Protein AF-A0A8I6RJU6-F1 (afdb_monomer)

Organism: Cimex lectularius (NCBI:txid79782)

Radius of gyration: 44.66 Å; Cα contacts (8 Å, |Δi|>4): 14; chains: 1; bounding box: 52×115×101 Å

Structure (mmCIF, N/CA/C/O backbone):
data_AF-A0A8I6RJU6-F1
#
_entry.id   AF-A0A8I6RJU6-F1
#
loop_
_atom_site.group_PDB
_atom_site.id
_atom_site.type_symbol
_atom_site.label_atom_id
_atom_site.label_alt_id
_atom_site.label_comp_id
_atom_site.label_asym_id
_atom_site.label_entity_id
_atom_site.label_seq_id
_atom_site.pdbx_PDB_ins_code
_atom_site.Cartn_x
_atom_site.Cartn_y
_atom_site.Cartn_z
_atom_site.occupancy
_atom_site.B_iso_or_equiv
_atom_site.auth_seq_id
_atom_site.auth_comp_id
_atom_site.auth_asym_id
_atom_site.auth_atom_id
_atom_site.pdbx_PDB_model_num
ATOM 1 N N . MET A 1 1 ? -18.967 -73.932 -2.289 1.00 35.75 1 MET A N 1
ATOM 2 C CA . MET A 1 1 ? -19.902 -73.907 -3.441 1.00 35.75 1 MET A CA 1
ATOM 3 C C . MET A 1 1 ? -19.611 -72.609 -4.178 1.00 35.75 1 MET A C 1
ATOM 5 O O . MET A 1 1 ? -19.673 -71.590 -3.521 1.00 35.75 1 MET A O 1
ATOM 9 N N . ILE A 1 2 ? -19.151 -72.512 -5.426 1.00 36.28 2 ILE A N 1
ATOM 10 C CA . ILE A 1 2 ? -19.379 -73.261 -6.675 1.00 36.28 2 ILE A CA 1
ATOM 11 C C . ILE A 1 2 ? -18.160 -72.956 -7.583 1.00 36.28 2 ILE A C 1
ATOM 13 O O . ILE A 1 2 ? -17.777 -71.802 -7.719 1.00 36.28 2 ILE A O 1
ATOM 17 N N . MET A 1 3 ? -17.361 -73.975 -7.914 1.00 32.91 3 MET A N 1
ATOM 18 C CA . MET A 1 3 ? -17.097 -74.528 -9.260 1.00 32.91 3 MET A CA 1
ATOM 19 C C . MET A 1 3 ? -16.406 -73.628 -10.306 1.00 32.91 3 MET A C 1
ATOM 21 O O . MET A 1 3 ? -16.983 -72.707 -10.873 1.00 32.91 3 MET A O 1
ATOM 25 N N . PHE A 1 4 ? -15.177 -74.046 -10.632 1.00 36.94 4 PHE A N 1
ATOM 26 C CA . PHE A 1 4 ? -14.481 -73.864 -11.908 1.00 36.94 4 PHE A CA 1
ATOM 27 C C . PHE A 1 4 ? -15.320 -74.376 -13.091 1.00 36.94 4 PHE A C 1
ATOM 29 O O . PHE A 1 4 ? -15.852 -75.484 -13.015 1.00 36.94 4 PHE A O 1
ATOM 36 N N . TRP A 1 5 ? -15.270 -73.690 -14.240 1.00 35.84 5 TRP A N 1
ATOM 37 C CA . TRP A 1 5 ? -15.255 -74.402 -15.521 1.00 35.84 5 TRP A CA 1
ATOM 38 C C . TRP A 1 5 ? -14.488 -73.669 -16.628 1.00 35.84 5 TRP A C 1
ATOM 40 O O . TRP A 1 5 ? -14.700 -72.494 -16.918 1.00 35.84 5 TRP A O 1
ATOM 50 N N . LEU A 1 6 ? -13.588 -74.439 -17.235 1.00 40.38 6 LEU A N 1
ATOM 51 C CA . LEU A 1 6 ? -12.726 -74.163 -18.378 1.00 40.38 6 LEU A CA 1
ATOM 52 C C . LEU A 1 6 ? -13.544 -74.326 -19.672 1.00 40.38 6 LEU A C 1
ATOM 54 O O . LEU A 1 6 ? -14.145 -75.380 -19.856 1.00 40.38 6 LEU A O 1
ATOM 58 N N . LYS A 1 7 ? -13.515 -73.379 -20.618 1.00 36.72 7 LYS A N 1
ATOM 59 C CA . LYS A 1 7 ? -14.026 -73.631 -21.981 1.00 36.72 7 LYS A CA 1
ATOM 60 C C . LYS A 1 7 ? -12.882 -73.836 -22.975 1.00 36.72 7 LYS A C 1
ATOM 62 O O . LYS A 1 7 ? -12.099 -72.932 -23.247 1.00 36.72 7 LYS A O 1
ATOM 67 N N . LYS A 1 8 ? -12.832 -75.071 -23.490 1.00 38.88 8 LYS A N 1
ATOM 68 C CA . LYS A 1 8 ? -12.101 -75.540 -24.676 1.00 38.88 8 LYS A CA 1
ATOM 69 C C . LYS A 1 8 ? -12.415 -74.671 -25.898 1.00 38.88 8 LYS A C 1
ATOM 71 O O . LYS A 1 8 ? -13.578 -74.352 -26.130 1.00 38.88 8 LYS A O 1
ATOM 76 N N . VAL A 1 9 ? -11.408 -74.427 -26.734 1.00 44.03 9 VAL A N 1
ATOM 77 C CA . VAL A 1 9 ? -11.597 -74.025 -28.134 1.00 44.03 9 VAL A CA 1
ATOM 78 C C . VAL A 1 9 ? -11.275 -75.231 -29.013 1.00 44.03 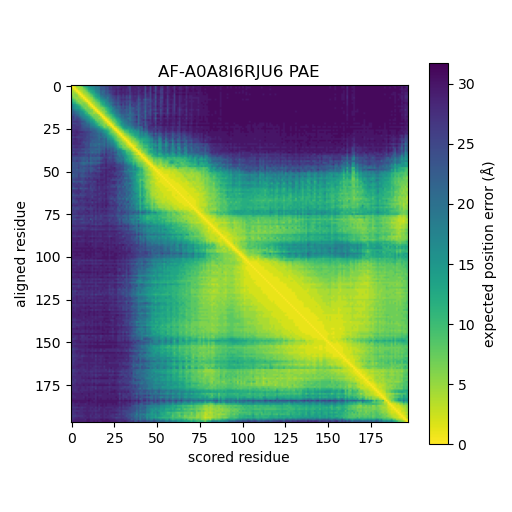9 VAL A C 1
ATOM 80 O O . VAL A 1 9 ? -10.234 -75.869 -28.868 1.00 44.03 9 VAL A O 1
ATOM 83 N N . VAL A 1 10 ? -12.248 -75.574 -29.850 1.00 42.69 10 VAL A N 1
ATOM 84 C CA . VAL A 1 10 ? -12.304 -76.733 -30.742 1.00 42.69 10 VAL A CA 1
ATOM 85 C C . VAL A 1 10 ? -11.589 -76.394 -32.050 1.00 42.69 10 VAL A C 1
ATOM 87 O O . VAL A 1 10 ? -11.824 -75.336 -32.628 1.00 42.69 10 VAL A O 1
ATOM 90 N N . GLY A 1 11 ? -10.712 -77.294 -32.502 1.00 43.03 11 GLY A N 1
ATOM 91 C CA . GLY A 1 11 ? -10.050 -77.212 -33.802 1.00 43.03 11 GLY A CA 1
ATOM 92 C C . GLY A 1 11 ? -11.020 -77.505 -34.946 1.00 43.03 11 GLY A C 1
ATOM 93 O O . GLY A 1 11 ? -11.790 -78.463 -34.883 1.00 43.03 11 GLY A O 1
ATOM 94 N N . LEU A 1 12 ? -10.975 -76.674 -35.986 1.00 38.22 12 LEU A N 1
ATOM 95 C CA . LEU A 1 12 ? -11.735 -76.853 -37.220 1.00 38.22 12 LEU A CA 1
ATOM 96 C C . LEU A 1 12 ? -10.924 -77.673 -38.227 1.00 38.22 12 LEU A C 1
ATOM 98 O O . LEU A 1 12 ? -9.751 -77.401 -38.482 1.00 38.22 12 LEU A O 1
ATOM 102 N N . ALA A 1 13 ? -11.583 -78.703 -38.752 1.00 44.53 13 ALA A N 1
ATOM 103 C CA . ALA A 1 13 ? -11.060 -79.691 -39.678 1.00 44.53 13 ALA A CA 1
ATOM 104 C C . ALA A 1 13 ? -10.886 -79.129 -41.098 1.00 44.53 13 ALA A C 1
ATOM 106 O O . ALA A 1 13 ? -11.718 -78.373 -41.598 1.00 44.53 13 ALA A O 1
ATOM 107 N N . VAL A 1 14 ? -9.807 -79.559 -41.751 1.00 48.19 14 VAL A N 1
ATOM 108 C CA . VAL A 1 14 ? -9.470 -79.268 -43.148 1.00 48.19 14 VAL A CA 1
ATOM 109 C C . VAL A 1 14 ? -10.363 -80.106 -44.062 1.00 48.19 14 VAL A C 1
ATOM 111 O O . VAL A 1 14 ? -10.300 -81.333 -44.030 1.00 48.19 14 VAL A O 1
ATOM 114 N N . GLN A 1 15 ? -11.179 -79.454 -44.890 1.00 46.38 15 GLN A N 1
ATOM 115 C CA . GLN A 1 15 ? -11.875 -80.102 -46.003 1.00 46.38 15 GLN A CA 1
ATOM 116 C C . GLN A 1 15 ? -11.036 -79.963 -47.279 1.00 46.38 15 GLN A C 1
ATOM 118 O O . GLN A 1 15 ? -10.575 -78.874 -47.617 1.00 46.38 15 GLN A O 1
ATOM 123 N N . THR A 1 16 ? -10.827 -81.075 -47.981 1.00 51.78 16 THR A N 1
ATOM 124 C CA . THR A 1 16 ? -10.099 -81.156 -49.251 1.00 51.78 16 THR A CA 1
ATOM 125 C C . THR A 1 16 ? -11.061 -81.008 -50.440 1.00 51.78 16 THR A C 1
ATOM 127 O O . THR A 1 16 ? -11.964 -81.833 -50.608 1.00 51.78 16 THR A O 1
ATOM 130 N N . PRO A 1 17 ? -10.894 -80.009 -51.326 1.00 50.91 17 PRO A N 1
ATOM 131 C CA . PRO A 1 17 ? -11.631 -79.992 -52.581 1.00 50.91 17 PRO A CA 1
ATOM 132 C C . PRO A 1 17 ? -10.963 -80.911 -53.620 1.00 50.91 17 PRO A C 1
ATOM 134 O O . PRO A 1 17 ? -9.860 -80.666 -54.095 1.00 50.91 17 PRO A O 1
ATOM 137 N N . HIS A 1 18 ? -11.653 -82.020 -53.888 1.00 48.00 18 HIS A N 1
ATOM 138 C CA . HIS A 1 18 ? -11.985 -82.615 -55.187 1.00 48.00 18 HIS A CA 1
ATOM 139 C C . HIS A 1 18 ? -11.008 -82.393 -56.361 1.00 48.00 18 HIS A C 1
ATOM 141 O O . HIS A 1 18 ? -10.830 -81.291 -56.874 1.00 48.00 18 HIS A O 1
ATOM 147 N N . SER A 1 19 ? -10.449 -83.509 -56.843 1.00 53.34 19 SER A N 1
ATOM 148 C CA . SER A 1 19 ? -9.589 -83.597 -58.026 1.00 53.34 19 SER A CA 1
ATOM 149 C C . SER A 1 19 ? -10.372 -83.282 -59.304 1.00 53.34 19 SER A C 1
ATOM 151 O O . SER A 1 19 ? -11.123 -84.114 -59.810 1.00 53.34 19 SER A O 1
ATOM 153 N N . VAL A 1 20 ? -10.167 -82.082 -59.842 1.00 50.75 20 VAL A N 1
ATOM 154 C CA . VAL A 1 20 ? -10.580 -81.720 -61.201 1.00 50.75 20 VAL A CA 1
ATOM 155 C C . VAL A 1 20 ? -9.364 -81.925 -62.104 1.00 50.75 20 VAL A C 1
ATOM 157 O O . VAL A 1 20 ? -8.344 -81.251 -61.951 1.00 50.75 20 VAL A O 1
ATOM 160 N N . ARG A 1 21 ? -9.427 -82.905 -63.012 1.00 50.03 21 ARG A N 1
ATOM 161 C CA . ARG A 1 21 ? -8.374 -83.139 -64.011 1.00 50.03 21 ARG A CA 1
ATOM 162 C C . ARG A 1 21 ? -8.419 -82.028 -65.061 1.00 50.03 21 ARG A C 1
ATOM 164 O O . ARG A 1 21 ? -9.137 -82.143 -66.047 1.00 50.03 21 ARG A O 1
ATOM 171 N N . ASN A 1 22 ? -7.620 -80.984 -64.870 1.00 54.88 22 ASN A N 1
ATOM 172 C CA . ASN A 1 22 ? -7.304 -80.035 -65.933 1.00 54.88 22 ASN A CA 1
ATOM 173 C C . ASN A 1 22 ? -6.172 -80.620 -66.785 1.00 54.88 22 ASN A C 1
ATOM 175 O O . ASN A 1 22 ? -5.004 -80.566 -66.403 1.00 54.88 22 ASN A O 1
ATOM 179 N N . VAL A 1 23 ? -6.519 -81.212 -67.928 1.00 54.53 23 VAL A N 1
ATOM 180 C CA . VAL A 1 23 ? -5.543 -81.541 -68.972 1.00 54.53 23 VAL A CA 1
ATOM 181 C C . VAL A 1 23 ? -5.269 -80.250 -69.741 1.00 54.53 23 VAL A C 1
ATOM 183 O O . VAL A 1 23 ? -6.099 -79.803 -70.524 1.00 54.53 23 VAL A O 1
ATOM 186 N N . SER A 1 24 ? -4.123 -79.626 -69.474 1.00 55.84 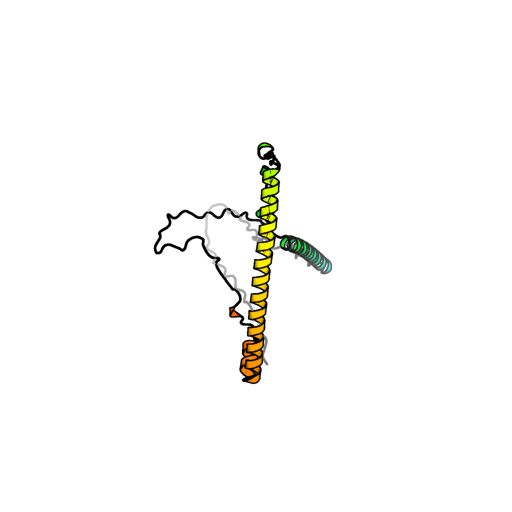24 SER A N 1
ATOM 187 C CA . SER A 1 24 ? -3.602 -78.488 -70.236 1.00 55.84 24 SER A CA 1
ATOM 188 C C . SER A 1 24 ? -2.174 -78.811 -70.668 1.00 55.84 24 SER A C 1
ATOM 190 O O . SER A 1 24 ? -1.358 -79.252 -69.860 1.00 55.84 24 SER A O 1
ATOM 192 N N . SER A 1 25 ? -1.891 -78.652 -71.959 1.00 54.72 25 SER A N 1
ATOM 193 C CA . SER A 1 25 ? -0.681 -79.108 -72.653 1.00 54.72 25 SER A CA 1
ATOM 194 C C . SER A 1 25 ? 0.492 -78.120 -72.574 1.00 54.72 25 SER A C 1
ATOM 196 O O . SER A 1 25 ? 1.255 -77.988 -73.530 1.00 54.72 25 SER A O 1
ATOM 198 N N . THR A 1 26 ? 0.656 -77.428 -71.446 1.00 60.91 26 THR A N 1
ATOM 199 C CA . THR A 1 26 ? 1.717 -76.427 -71.256 1.00 60.91 26 THR A CA 1
ATOM 200 C C . THR A 1 26 ? 2.495 -76.739 -69.976 1.00 60.91 26 THR A C 1
ATOM 202 O O . THR A 1 26 ? 1.899 -77.002 -68.935 1.00 60.91 26 THR A O 1
ATOM 205 N N . SER A 1 27 ? 3.829 -76.765 -70.077 1.00 61.72 27 SER A N 1
ATOM 206 C CA . SER A 1 27 ? 4.790 -77.210 -69.047 1.00 61.72 27 SER A CA 1
ATOM 207 C C . SER A 1 27 ? 4.435 -76.773 -67.607 1.00 61.72 27 SER A C 1
ATOM 209 O O . SER A 1 27 ? 4.231 -75.576 -67.381 1.00 61.72 27 SER A O 1
ATOM 211 N N . PRO A 1 28 ? 4.381 -77.685 -66.611 1.00 60.31 28 PRO A N 1
ATOM 212 C CA . PRO A 1 28 ? 4.046 -77.317 -65.240 1.00 60.31 28 PRO A CA 1
ATOM 213 C C . PRO A 1 28 ? 5.216 -76.588 -64.565 1.00 60.31 28 PRO A C 1
ATOM 215 O O . PRO A 1 28 ? 6.271 -77.161 -64.296 1.00 60.31 28 PRO A O 1
ATOM 218 N N . VAL A 1 29 ? 5.008 -75.314 -64.234 1.00 63.62 29 VAL A N 1
ATOM 219 C CA . VAL A 1 29 ? 5.903 -74.556 -63.353 1.00 63.62 29 VAL A CA 1
ATOM 220 C C . VAL A 1 29 ? 5.673 -75.036 -61.917 1.00 63.62 29 VAL A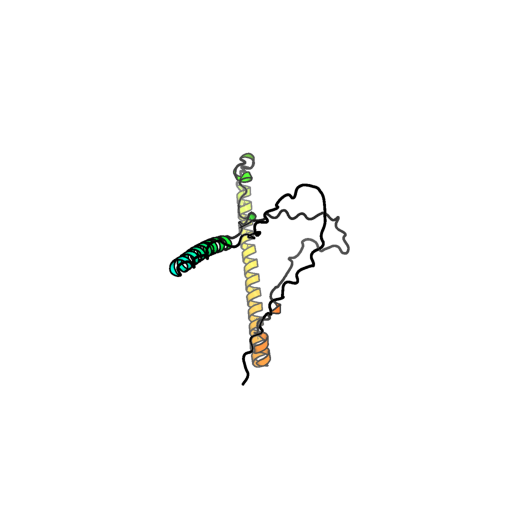 C 1
ATOM 222 O O . VAL A 1 29 ? 4.635 -74.769 -61.316 1.00 63.62 29 VAL A O 1
ATOM 225 N N . PHE A 1 30 ? 6.635 -75.772 -61.360 1.00 59.09 30 PHE A N 1
ATOM 226 C CA . PHE A 1 30 ? 6.608 -76.233 -59.971 1.00 59.09 30 PHE A CA 1
ATOM 227 C C . PHE A 1 30 ? 6.769 -75.048 -59.003 1.00 59.09 30 PHE A C 1
ATOM 229 O O . PHE A 1 30 ? 7.885 -74.648 -58.673 1.00 59.09 30 PHE A O 1
ATOM 236 N N . VAL A 1 31 ? 5.664 -74.475 -58.522 1.00 64.62 31 VAL A N 1
ATOM 237 C CA . VAL A 1 31 ? 5.715 -73.410 -57.508 1.00 64.62 31 VAL A CA 1
ATOM 238 C C . VAL A 1 31 ? 5.927 -74.035 -56.125 1.00 64.62 31 VAL A C 1
ATOM 240 O O . VAL A 1 31 ? 5.023 -74.639 -55.551 1.00 64.62 31 VAL A O 1
ATOM 243 N N . ARG A 1 32 ? 7.136 -73.894 -55.568 1.00 62.41 32 ARG A N 1
ATOM 244 C CA . ARG A 1 32 ? 7.418 -74.186 -54.152 1.00 62.41 32 ARG A CA 1
ATOM 245 C C . ARG A 1 32 ? 6.945 -73.012 -53.294 1.00 62.41 32 ARG A C 1
ATOM 247 O O . ARG A 1 32 ? 7.573 -71.959 -53.300 1.00 62.41 32 ARG A O 1
ATOM 254 N N . LEU A 1 33 ? 5.871 -73.203 -52.533 1.00 64.06 33 LEU A N 1
ATOM 255 C CA . LEU A 1 33 ? 5.431 -72.243 -51.519 1.00 64.06 33 LEU A CA 1
ATOM 256 C C . LEU A 1 33 ? 6.216 -72.488 -50.222 1.00 64.06 33 LEU A C 1
ATOM 258 O O . LEU A 1 33 ? 6.054 -73.524 -49.579 1.00 64.06 33 LEU A O 1
ATOM 262 N N . THR A 1 34 ? 7.086 -71.556 -49.836 1.00 68.06 34 THR A N 1
ATOM 263 C CA . THR A 1 34 ? 7.628 -71.507 -48.471 1.00 68.06 34 THR A CA 1
ATOM 264 C C . THR A 1 34 ? 6.538 -70.990 -47.523 1.00 68.06 34 THR A C 1
ATOM 266 O O . THR A 1 34 ? 5.811 -70.064 -47.889 1.00 68.06 34 THR A O 1
ATOM 269 N N . PRO A 1 35 ? 6.374 -71.557 -46.312 1.00 69.75 35 PRO A N 1
ATOM 270 C CA . PRO A 1 35 ? 5.419 -71.016 -45.352 1.00 69.75 35 PRO A CA 1
ATOM 271 C C . PRO A 1 35 ? 5.837 -69.589 -44.984 1.00 69.75 35 PRO A C 1
ATOM 273 O O . PRO A 1 35 ? 6.996 -69.344 -44.640 1.00 69.75 35 PRO A O 1
ATOM 276 N N . ALA A 1 36 ? 4.902 -68.642 -45.069 1.00 68.69 36 ALA A N 1
ATOM 277 C CA . ALA A 1 36 ? 5.128 -67.269 -44.642 1.00 68.69 36 ALA A CA 1
ATOM 278 C C . ALA A 1 36 ? 5.311 -67.248 -43.116 1.00 68.69 36 ALA A C 1
ATOM 280 O O . ALA A 1 36 ? 4.344 -67.218 -42.360 1.00 68.69 36 ALA A O 1
ATOM 281 N N . LEU A 1 37 ? 6.562 -67.309 -42.654 1.00 63.56 37 LEU A N 1
ATOM 282 C CA . LEU A 1 37 ? 6.914 -67.103 -41.253 1.00 63.56 37 LEU A CA 1
ATOM 283 C C . LEU A 1 37 ? 6.741 -65.610 -40.965 1.00 63.56 37 LEU A C 1
ATOM 285 O O . LEU A 1 37 ? 7.650 -64.817 -41.202 1.00 63.56 37 LEU A O 1
ATOM 289 N N . LEU A 1 38 ? 5.539 -65.227 -40.532 1.00 63.31 38 LEU A N 1
ATOM 290 C CA . LEU A 1 38 ? 5.092 -63.859 -40.242 1.00 63.31 38 LEU A CA 1
ATOM 291 C C . LEU A 1 38 ? 5.840 -63.247 -39.039 1.00 63.31 38 LEU A C 1
ATOM 293 O O . LEU A 1 38 ? 5.248 -62.926 -38.014 1.00 63.31 38 LEU A O 1
ATOM 297 N N . ALA A 1 39 ? 7.161 -63.103 -39.158 1.00 66.00 39 ALA A N 1
ATOM 298 C CA . ALA A 1 39 ? 8.057 -62.518 -38.162 1.00 66.00 39 ALA A CA 1
ATOM 299 C C . ALA A 1 39 ? 7.924 -63.111 -36.743 1.00 66.00 39 ALA A C 1
ATOM 301 O O . ALA A 1 39 ? 8.140 -62.411 -35.748 1.00 66.00 39 ALA A O 1
ATOM 302 N N . GLU A 1 40 ? 7.610 -64.404 -36.621 1.00 65.62 40 GLU A N 1
ATOM 303 C CA . GLU A 1 40 ? 7.642 -65.071 -35.322 1.00 65.62 40 GLU A CA 1
ATOM 304 C C . GLU A 1 40 ? 9.078 -65.047 -34.763 1.00 65.62 40 GLU A C 1
ATOM 306 O O . GLU A 1 40 ? 10.037 -65.368 -35.475 1.00 65.62 40 GLU A O 1
ATOM 311 N N . PRO A 1 41 ? 9.282 -64.625 -33.501 1.00 71.88 41 PRO A N 1
ATOM 312 C CA . PRO A 1 41 ? 10.617 -64.485 -32.945 1.00 71.88 41 PRO A CA 1
ATOM 313 C C . PRO A 1 41 ? 11.300 -65.854 -32.862 1.00 71.88 41 PRO A C 1
ATOM 315 O O . PRO A 1 41 ? 10.934 -66.697 -32.048 1.00 71.88 41 PRO A O 1
ATOM 318 N N . LEU A 1 42 ? 12.361 -66.029 -33.656 1.00 69.38 42 LEU A N 1
ATOM 319 C CA . LEU A 1 42 ? 13.106 -67.287 -33.816 1.00 69.38 42 LEU A CA 1
ATOM 320 C C . LEU A 1 42 ? 13.693 -67.847 -32.502 1.00 69.38 42 LEU A C 1
ATOM 322 O O . LEU A 1 42 ? 14.085 -69.009 -32.430 1.00 69.38 42 LEU A O 1
ATOM 326 N N . LYS A 1 43 ? 13.790 -67.025 -31.448 1.00 74.88 43 LYS A N 1
ATOM 327 C CA . LYS A 1 43 ? 14.273 -67.416 -30.117 1.00 74.88 43 LYS A CA 1
ATOM 328 C C . LYS A 1 43 ? 13.404 -66.789 -29.029 1.00 74.88 43 LYS A C 1
ATOM 330 O O . LYS A 1 43 ? 13.114 -65.592 -29.064 1.00 74.88 43 LYS A O 1
ATOM 335 N N . LYS A 1 44 ? 13.053 -67.583 -28.009 1.00 76.06 44 LYS A N 1
ATOM 336 C CA . LYS A 1 44 ? 12.343 -67.108 -26.810 1.00 76.06 44 LYS A CA 1
ATOM 337 C C . LYS A 1 44 ? 13.145 -65.974 -26.163 1.00 76.06 44 LYS A C 1
ATOM 339 O O . LYS A 1 44 ? 14.306 -66.165 -25.798 1.00 76.06 44 LYS A O 1
ATOM 344 N N . LYS A 1 45 ? 12.537 -64.790 -26.012 1.00 74.19 45 LYS A N 1
ATOM 345 C CA . LYS A 1 45 ? 13.170 -63.659 -25.315 1.00 74.19 45 LYS A CA 1
ATOM 346 C C . LYS A 1 45 ? 13.523 -64.094 -23.888 1.00 74.19 45 LYS A C 1
ATOM 348 O O . LYS A 1 45 ? 12.646 -64.518 -23.135 1.00 74.19 45 LYS A O 1
ATOM 353 N N . LYS A 1 46 ? 14.806 -64.012 -23.521 1.00 76.56 46 LYS A N 1
ATOM 354 C CA . LYS A 1 46 ? 15.264 -64.326 -22.162 1.00 76.56 46 LYS A CA 1
ATOM 355 C C . LYS A 1 46 ? 14.710 -63.280 -21.192 1.00 76.56 46 LYS A C 1
ATOM 357 O O . LYS A 1 46 ? 14.782 -62.082 -21.467 1.00 76.56 46 LYS A O 1
ATOM 362 N N . LYS A 1 47 ? 14.148 -63.734 -20.068 1.00 77.25 47 LYS A N 1
ATOM 363 C CA . LYS A 1 47 ? 13.732 -62.845 -18.978 1.00 77.25 47 LYS A CA 1
ATOM 364 C C . LYS A 1 47 ? 14.994 -62.185 -18.416 1.00 77.25 47 LYS A C 1
ATOM 366 O O . LYS A 1 47 ? 15.963 -62.879 -18.135 1.00 77.25 47 LYS A O 1
ATOM 371 N N . LEU A 1 48 ? 14.993 -60.857 -18.327 1.00 75.50 48 LEU A N 1
ATOM 372 C CA . LEU A 1 48 ? 16.092 -60.098 -17.727 1.00 75.50 48 LEU A CA 1
ATOM 373 C C . LEU A 1 48 ? 16.190 -60.418 -16.234 1.00 75.50 48 LEU A C 1
ATOM 375 O O . LEU A 1 48 ? 15.159 -60.582 -15.575 1.00 75.50 48 LEU A O 1
ATOM 379 N N . ASP A 1 49 ? 17.414 -60.453 -15.711 1.00 82.88 49 ASP A N 1
ATOM 380 C CA . ASP A 1 49 ? 17.645 -60.678 -14.288 1.00 82.88 49 ASP A CA 1
ATOM 381 C C . ASP A 1 49 ? 16.913 -59.622 -13.447 1.00 82.88 49 ASP A C 1
ATOM 383 O O . ASP A 1 49 ? 16.943 -58.428 -13.780 1.00 82.88 49 ASP A O 1
ATOM 387 N N . PRO A 1 50 ? 16.281 -60.018 -12.329 1.00 83.62 50 PRO A N 1
ATOM 388 C CA . PRO A 1 50 ? 15.501 -59.102 -11.499 1.00 83.62 50 PRO A CA 1
ATOM 389 C C . PRO A 1 50 ? 16.345 -57.936 -10.960 1.00 83.62 50 PRO A C 1
ATOM 391 O O . PRO A 1 50 ? 15.834 -56.827 -10.809 1.00 83.62 50 PRO A O 1
ATOM 394 N N . ALA A 1 51 ? 17.647 -58.145 -10.739 1.00 85.38 51 ALA A N 1
ATOM 395 C CA . ALA A 1 51 ? 18.580 -57.096 -10.327 1.00 85.38 51 ALA A CA 1
ATOM 396 C C . ALA A 1 51 ? 18.780 -56.017 -11.411 1.00 85.38 51 ALA A C 1
ATOM 398 O O . ALA A 1 51 ? 18.791 -54.824 -11.106 1.00 85.38 51 ALA A O 1
ATOM 399 N N . ILE A 1 52 ? 18.864 -56.411 -12.687 1.00 84.06 52 ILE A N 1
ATOM 400 C CA . ILE A 1 52 ? 19.037 -55.485 -13.818 1.00 84.06 52 ILE A CA 1
ATOM 401 C C . ILE A 1 52 ? 17.760 -54.660 -14.035 1.00 84.06 52 ILE A C 1
ATOM 403 O O . ILE A 1 52 ? 17.837 -53.466 -14.333 1.00 84.06 52 ILE A O 1
ATOM 407 N N . VAL A 1 53 ? 16.581 -55.269 -13.857 1.00 85.06 53 VAL A N 1
ATOM 408 C CA . VAL A 1 53 ? 15.286 -54.568 -13.928 1.00 85.06 53 VAL A CA 1
ATOM 409 C C . VAL A 1 53 ? 15.183 -53.514 -12.822 1.00 85.06 53 VAL A C 1
ATOM 411 O O . VAL A 1 53 ? 14.966 -52.342 -13.136 1.00 85.06 53 VAL A O 1
ATOM 414 N N . ARG A 1 54 ? 15.467 -53.885 -11.564 1.00 85.62 54 ARG A N 1
ATOM 415 C CA . ARG A 1 54 ? 15.486 -52.949 -10.424 1.00 85.62 54 ARG A CA 1
ATOM 416 C C . ARG A 1 54 ? 16.469 -51.798 -10.637 1.00 85.62 54 ARG A C 1
ATOM 418 O O . ARG A 1 54 ? 16.122 -50.643 -10.415 1.00 85.62 54 ARG A O 1
ATOM 425 N N . GLN A 1 55 ? 17.670 -52.075 -11.149 1.00 88.81 55 GLN A N 1
ATOM 426 C CA . GLN A 1 55 ? 18.663 -51.032 -11.423 1.00 88.81 55 GLN A CA 1
ATOM 427 C C . GLN A 1 55 ? 18.203 -50.063 -12.528 1.00 88.81 55 GLN A C 1
ATOM 429 O O . GLN A 1 55 ? 18.459 -48.858 -12.455 1.00 88.81 55 GLN A O 1
ATOM 434 N N . ARG A 1 56 ? 17.514 -50.556 -13.567 1.00 89.88 56 ARG A N 1
ATOM 435 C CA . ARG A 1 56 ? 16.931 -49.703 -14.618 1.00 89.88 56 ARG A CA 1
ATOM 436 C C . ARG A 1 56 ? 15.809 -48.825 -14.069 1.00 89.88 56 ARG A C 1
ATOM 438 O O . ARG A 1 56 ? 15.749 -47.648 -14.422 1.00 89.88 56 ARG A O 1
ATOM 445 N N . GLU A 1 57 ? 14.955 -49.374 -13.213 1.00 90.50 57 GLU A N 1
ATOM 446 C CA . GLU A 1 57 ? 13.885 -48.634 -12.539 1.00 90.50 57 GLU A CA 1
ATOM 447 C C . GLU A 1 57 ? 14.443 -47.565 -11.598 1.00 90.50 57 GLU A C 1
ATOM 449 O O . GLU A 1 57 ? 14.029 -46.411 -11.673 1.00 90.50 57 GLU A O 1
ATOM 454 N N . GLU A 1 58 ? 15.458 -47.889 -10.798 1.00 91.88 58 GLU A N 1
ATOM 455 C CA . GLU A 1 58 ? 16.098 -46.933 -9.894 1.00 91.88 58 GLU A CA 1
ATOM 456 C C . GLU A 1 58 ? 16.789 -45.793 -10.661 1.00 91.88 58 GLU A C 1
ATOM 458 O O . GLU A 1 58 ? 16.683 -44.623 -10.286 1.00 91.88 58 GLU A O 1
ATOM 463 N N . ARG A 1 59 ? 17.435 -46.096 -11.798 1.00 92.31 59 ARG A N 1
ATOM 464 C CA . ARG A 1 59 ? 17.989 -45.070 -12.701 1.00 92.31 59 ARG A CA 1
ATOM 465 C C . ARG A 1 59 ? 16.900 -44.161 -13.273 1.00 92.31 59 ARG A C 1
ATOM 467 O O . ARG A 1 59 ? 17.124 -42.956 -13.369 1.00 92.31 59 ARG A O 1
ATOM 474 N N . LYS A 1 60 ? 15.737 -44.705 -13.653 1.00 94.44 60 LYS A N 1
ATOM 475 C CA . LYS A 1 60 ? 14.588 -43.907 -14.120 1.00 94.44 60 LYS A CA 1
ATOM 476 C C . LYS A 1 60 ? 14.025 -43.039 -12.994 1.00 94.44 60 LYS A C 1
ATOM 478 O O . LYS A 1 60 ? 13.847 -41.844 -13.201 1.00 94.44 60 LYS A O 1
ATOM 483 N N . ARG A 1 61 ? 13.851 -43.602 -11.795 1.00 93.81 61 ARG A N 1
ATOM 484 C CA . ARG A 1 61 ? 13.374 -42.889 -10.603 1.00 93.81 61 ARG A CA 1
ATOM 485 C C . ARG A 1 61 ? 14.278 -41.708 -10.256 1.00 93.81 61 ARG A C 1
ATOM 487 O O . ARG A 1 61 ? 13.790 -40.591 -10.160 1.00 93.81 61 ARG A O 1
ATOM 494 N N . LYS A 1 62 ? 15.597 -41.921 -10.185 1.00 94.81 62 LYS A N 1
ATOM 495 C CA . LYS A 1 62 ? 16.576 -40.853 -9.905 1.00 94.81 62 LYS A CA 1
ATOM 496 C C . LYS A 1 62 ? 16.589 -39.760 -10.979 1.00 94.81 62 LYS A C 1
ATOM 498 O O . LYS A 1 62 ? 16.830 -38.598 -10.663 1.00 94.81 62 LYS A O 1
ATOM 503 N N . LYS A 1 63 ? 16.357 -40.103 -12.253 1.00 95.56 63 LYS A N 1
ATOM 504 C CA . LYS A 1 63 ? 16.246 -39.111 -13.339 1.00 95.56 63 LYS A CA 1
ATOM 505 C C . LYS A 1 63 ? 14.999 -38.246 -13.182 1.00 95.56 63 LYS A C 1
ATOM 507 O O . LYS A 1 63 ? 15.115 -37.026 -13.236 1.00 95.56 63 LYS A O 1
ATOM 512 N N . ILE A 1 64 ? 13.851 -38.878 -12.945 1.00 95.75 64 ILE A N 1
ATOM 513 C CA . ILE A 1 64 ? 12.575 -38.188 -12.735 1.00 95.75 64 ILE A CA 1
ATOM 514 C C . ILE A 1 64 ? 12.659 -37.303 -11.490 1.00 95.75 64 ILE A C 1
ATOM 516 O O . ILE A 1 64 ? 12.323 -36.130 -11.557 1.00 95.75 64 ILE A O 1
ATOM 520 N N . GLU A 1 65 ? 13.214 -37.806 -10.389 1.00 95.44 65 GLU A N 1
ATOM 521 C CA . GLU A 1 65 ? 13.398 -37.035 -9.157 1.00 95.44 65 GLU A CA 1
ATOM 522 C C . GLU A 1 65 ? 14.280 -35.795 -9.368 1.00 95.44 65 GLU A C 1
ATOM 524 O O . GLU A 1 65 ? 13.941 -34.702 -8.924 1.00 95.44 65 GLU A O 1
ATOM 529 N N . LYS A 1 66 ? 15.393 -35.923 -10.102 1.00 95.31 66 LYS A N 1
ATOM 530 C CA . LYS A 1 66 ? 16.230 -34.765 -10.456 1.00 95.31 66 LYS A CA 1
ATOM 531 C C . LYS A 1 66 ? 15.487 -33.759 -11.332 1.00 95.31 66 LYS A C 1
ATOM 533 O O . LYS A 1 66 ? 15.710 -32.561 -11.187 1.00 95.31 66 LYS A O 1
ATOM 538 N N . GLN A 1 67 ? 14.647 -34.232 -12.250 1.00 92.62 67 GLN A N 1
ATOM 539 C CA . GLN A 1 67 ? 13.854 -33.368 -13.119 1.00 92.62 67 GLN A CA 1
ATOM 540 C C . GLN A 1 67 ? 12.770 -32.630 -12.330 1.00 92.62 67 GLN A C 1
ATOM 542 O O . GLN A 1 67 ? 12.648 -31.420 -12.490 1.00 92.62 67 GLN A O 1
ATOM 547 N N . ILE A 1 68 ? 12.081 -33.317 -11.417 1.00 92.88 68 ILE A N 1
ATOM 548 C CA . ILE A 1 68 ? 11.126 -32.713 -10.480 1.00 92.88 68 ILE A CA 1
ATOM 549 C C . ILE A 1 68 ? 11.824 -31.634 -9.648 1.00 92.88 68 ILE A C 1
ATOM 551 O O . ILE A 1 68 ? 11.398 -30.488 -9.678 1.00 92.88 68 ILE A O 1
ATOM 555 N N . ARG A 1 69 ? 12.977 -31.935 -9.032 1.00 91.75 69 ARG A N 1
ATOM 556 C CA . ARG A 1 69 ? 13.749 -30.946 -8.252 1.00 91.75 69 ARG A CA 1
ATOM 557 C C . ARG A 1 69 ? 14.159 -29.709 -9.065 1.00 91.75 69 ARG A C 1
ATOM 559 O O . ARG A 1 69 ? 14.268 -28.617 -8.514 1.00 91.75 69 ARG A O 1
ATOM 566 N N . ARG A 1 70 ? 14.427 -29.858 -10.369 1.00 88.31 70 ARG A N 1
ATOM 567 C CA . ARG A 1 70 ? 14.735 -28.725 -11.263 1.00 88.31 70 ARG A CA 1
ATOM 568 C C . ARG A 1 70 ? 13.493 -27.892 -11.569 1.00 88.31 70 ARG A C 1
ATOM 570 O O . ARG A 1 70 ? 13.574 -26.671 -11.499 1.00 88.31 70 ARG A O 1
ATOM 577 N N . LEU A 1 71 ? 12.372 -28.547 -11.869 1.00 88.31 71 LEU A N 1
ATOM 578 C CA . LEU A 1 71 ? 11.096 -27.882 -12.132 1.00 88.31 71 LEU A CA 1
ATOM 579 C C . LEU A 1 71 ? 10.575 -27.155 -10.887 1.00 88.31 71 LEU A C 1
ATOM 581 O O . LEU A 1 71 ? 10.176 -26.006 -10.995 1.00 88.31 71 LEU A O 1
ATOM 585 N N . GLU A 1 72 ? 10.690 -27.755 -9.702 1.00 88.06 72 GLU A N 1
ATOM 586 C CA . GLU A 1 72 ? 10.333 -27.126 -8.421 1.00 88.06 72 GLU A CA 1
ATOM 587 C C . GLU A 1 72 ? 11.199 -25.904 -8.088 1.00 88.06 72 GLU A C 1
ATOM 589 O O . GLU A 1 72 ? 10.740 -24.963 -7.441 1.00 88.06 72 GLU A O 1
ATOM 594 N N . LYS A 1 73 ? 12.476 -25.906 -8.493 1.00 84.94 73 LYS A N 1
ATOM 595 C CA . LYS A 1 73 ? 13.345 -24.735 -8.323 1.00 84.94 73 LYS A CA 1
ATOM 596 C C . LYS A 1 73 ? 12.934 -23.603 -9.266 1.00 84.94 73 LYS A C 1
ATOM 598 O O . LYS A 1 73 ? 13.005 -22.444 -8.874 1.00 84.94 73 LYS A O 1
ATOM 603 N N . ASN A 1 74 ? 12.518 -23.946 -10.482 1.00 81.94 74 ASN A N 1
ATOM 604 C CA . ASN A 1 74 ? 12.085 -22.993 -11.497 1.00 81.94 74 ASN A CA 1
ATOM 605 C C . ASN A 1 74 ? 10.697 -22.405 -11.182 1.00 81.94 74 ASN A C 1
ATOM 607 O O . ASN A 1 74 ? 10.516 -21.197 -11.224 1.00 81.94 74 ASN A O 1
ATOM 611 N N . SER A 1 75 ? 9.747 -23.224 -10.720 1.00 80.88 75 SER A N 1
ATOM 612 C CA . SER A 1 75 ? 8.396 -22.772 -10.351 1.00 80.88 75 SER A CA 1
ATOM 613 C C . SER A 1 75 ? 8.370 -21.760 -9.200 1.00 80.88 75 SER A C 1
ATOM 615 O O . SER A 1 75 ? 7.374 -21.073 -9.008 1.00 80.88 75 SER A O 1
ATOM 617 N N . LYS A 1 76 ? 9.447 -21.687 -8.409 1.00 79.88 76 LYS A N 1
ATOM 618 C CA . LYS A 1 76 ? 9.625 -20.705 -7.329 1.00 79.88 76 LYS A CA 1
ATOM 619 C C . LYS A 1 76 ? 10.219 -19.379 -7.807 1.00 79.88 76 LYS A C 1
ATOM 621 O O . LYS A 1 76 ? 10.262 -18.437 -7.021 1.00 79.88 76 LYS A O 1
ATOM 626 N N . GLN A 1 77 ? 10.720 -19.301 -9.040 1.00 83.94 77 GLN A N 1
ATOM 627 C CA . GLN A 1 77 ? 11.217 -18.046 -9.593 1.00 83.94 77 GLN A CA 1
ATOM 628 C C . GLN A 1 77 ? 10.021 -17.161 -9.937 1.00 83.94 77 GLN A C 1
ATOM 630 O O . GLN A 1 77 ? 9.149 -17.538 -10.720 1.00 83.94 77 GLN A O 1
ATOM 635 N N . LEU A 1 78 ? 9.962 -15.997 -9.296 1.00 86.44 78 LEU A N 1
ATOM 636 C CA . LEU A 1 78 ? 8.937 -15.001 -9.568 1.00 86.44 78 LEU A CA 1
ATOM 637 C C . LEU A 1 78 ? 9.212 -14.345 -10.921 1.00 86.44 78 LEU A C 1
ATOM 639 O O . LEU A 1 78 ? 10.363 -14.213 -11.340 1.00 86.44 78 LEU A O 1
ATOM 643 N N . LYS A 1 79 ? 8.143 -13.915 -11.592 1.00 87.94 79 LYS A N 1
ATOM 644 C CA . LYS A 1 79 ? 8.271 -13.081 -12.787 1.00 87.94 79 LYS A CA 1
ATOM 645 C C . LYS A 1 79 ? 8.947 -11.759 -12.395 1.00 87.94 79 LYS A C 1
ATOM 647 O O . LYS A 1 79 ? 8.617 -11.231 -11.328 1.00 87.94 79 LYS A O 1
ATOM 652 N N . PRO A 1 80 ? 9.872 -11.236 -13.214 1.00 88.44 80 PRO A N 1
ATOM 653 C CA . PRO A 1 80 ? 10.466 -9.930 -12.957 1.00 88.44 80 PRO A CA 1
ATOM 654 C C . PRO A 1 80 ? 9.391 -8.834 -13.013 1.00 88.44 80 PRO A C 1
ATOM 656 O O . PRO A 1 80 ? 8.388 -8.969 -13.720 1.00 88.44 80 PRO A O 1
ATOM 659 N N . ILE A 1 81 ? 9.593 -7.770 -12.233 1.00 90.44 81 ILE A N 1
ATOM 660 C CA . ILE A 1 81 ? 8.690 -6.616 -12.168 1.00 90.44 81 ILE A CA 1
ATOM 661 C C . ILE A 1 81 ? 9.304 -5.499 -13.009 1.00 90.44 81 ILE A C 1
ATOM 663 O O . ILE A 1 81 ? 10.150 -4.747 -12.528 1.00 90.44 81 ILE A O 1
ATOM 667 N N . ASP A 1 82 ? 8.860 -5.403 -14.263 1.00 86.44 82 ASP A N 1
ATOM 668 C CA . ASP A 1 82 ? 9.393 -4.456 -15.252 1.00 86.44 82 ASP A CA 1
ATOM 669 C C . ASP A 1 82 ? 9.324 -2.990 -14.777 1.00 86.44 82 ASP A C 1
ATOM 671 O O . ASP A 1 82 ? 10.205 -2.203 -15.097 1.00 86.44 82 ASP A O 1
ATOM 675 N N . GLU A 1 83 ? 8.313 -2.615 -13.987 1.00 87.38 83 GLU A N 1
ATOM 676 C CA . GLU A 1 83 ? 8.128 -1.245 -13.474 1.00 87.38 83 GLU A CA 1
ATOM 677 C C . GLU A 1 83 ? 9.168 -0.840 -12.418 1.00 87.38 83 GLU A C 1
ATOM 679 O O . GLU A 1 83 ? 9.435 0.347 -12.224 1.00 87.38 83 GLU A O 1
ATOM 684 N N . CYS A 1 84 ? 9.748 -1.814 -11.712 1.00 89.56 84 CYS A N 1
ATOM 685 C CA . CYS A 1 84 ? 10.776 -1.556 -10.706 1.00 89.56 84 CYS A CA 1
ATOM 686 C C . CYS A 1 84 ? 12.169 -1.396 -11.326 1.00 89.56 84 CYS A C 1
ATOM 688 O O . CYS A 1 84 ? 13.048 -0.796 -10.705 1.00 89.56 84 CYS A O 1
ATOM 690 N N . GLU A 1 85 ? 12.387 -1.938 -12.524 1.00 88.75 85 GLU A N 1
ATOM 691 C CA . GLU A 1 85 ? 13.676 -1.895 -13.205 1.00 88.75 85 GLU A CA 1
ATOM 692 C C . GLU A 1 85 ? 13.751 -0.699 -14.156 1.00 88.75 85 GLU A C 1
ATOM 694 O O . GLU A 1 85 ? 12.861 -0.449 -14.964 1.00 88.75 85 GLU A O 1
ATOM 699 N N . VAL A 1 86 ? 14.850 0.056 -14.091 1.00 88.69 86 VAL A N 1
ATOM 700 C CA . VAL A 1 86 ? 15.067 1.170 -15.020 1.00 88.69 86 VAL A CA 1
ATOM 701 C C . VAL A 1 86 ? 15.487 0.608 -16.384 1.00 88.69 86 VAL A C 1
ATOM 703 O O . VAL A 1 86 ? 16.502 -0.093 -16.459 1.00 88.69 86 VAL A O 1
ATOM 706 N N . PRO A 1 87 ? 14.784 0.944 -17.483 1.00 89.94 87 PRO A N 1
ATOM 707 C CA . PRO A 1 87 ? 15.168 0.507 -18.818 1.00 89.94 87 PRO A CA 1
ATOM 708 C C . PRO A 1 87 ? 16.602 0.910 -19.174 1.00 89.94 87 PRO A C 1
ATOM 710 O O . PRO A 1 87 ? 17.010 2.064 -19.005 1.00 89.94 87 PRO A O 1
ATOM 713 N N . THR A 1 88 ? 17.364 -0.033 -19.734 1.00 87.38 88 THR A N 1
ATOM 714 C CA . THR A 1 88 ? 18.784 0.194 -20.064 1.00 87.38 88 THR A CA 1
ATOM 715 C C . THR A 1 88 ? 18.994 1.296 -21.106 1.00 87.38 88 THR A C 1
ATOM 717 O O . THR A 1 88 ? 20.048 1.928 -21.121 1.00 87.38 88 THR A O 1
ATOM 720 N N . GLU A 1 89 ? 17.991 1.556 -21.947 1.00 89.31 89 GLU A N 1
ATOM 721 C CA . GLU A 1 89 ? 17.983 2.633 -22.942 1.00 89.31 89 GLU A CA 1
ATOM 722 C C . GLU A 1 89 ? 18.096 4.015 -22.288 1.00 89.31 89 GLU A C 1
ATOM 724 O O . GLU A 1 89 ? 18.874 4.849 -2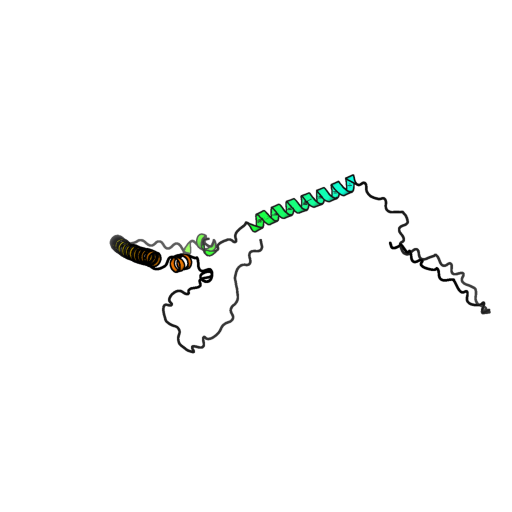2.740 1.00 89.31 89 GLU A O 1
ATOM 729 N N . ILE A 1 90 ? 17.383 4.236 -21.177 1.00 87.56 90 ILE A N 1
ATOM 730 C CA . ILE A 1 90 ? 17.393 5.514 -20.454 1.00 87.56 90 ILE A CA 1
ATOM 731 C C . ILE A 1 90 ? 18.748 5.739 -19.783 1.00 87.56 90 ILE A C 1
ATOM 733 O O . ILE A 1 90 ? 19.249 6.859 -19.769 1.00 87.56 90 ILE A O 1
ATOM 737 N N . LEU A 1 91 ? 19.355 4.677 -19.245 1.00 87.00 91 LEU A N 1
ATOM 738 C CA . LEU A 1 91 ? 20.639 4.767 -18.550 1.00 87.00 91 LEU A CA 1
ATOM 739 C C . LEU A 1 91 ? 21.802 5.088 -19.500 1.00 87.00 91 LEU A C 1
ATOM 741 O O . LEU A 1 91 ? 22.755 5.757 -19.106 1.00 87.00 91 LEU A O 1
ATOM 745 N N . LYS A 1 92 ? 21.735 4.594 -20.741 1.00 87.06 92 LYS A N 1
ATOM 746 C CA . LYS A 1 92 ? 22.797 4.746 -21.746 1.00 87.06 92 LYS A CA 1
ATOM 747 C C . LYS A 1 92 ? 22.749 6.071 -22.499 1.00 87.06 92 LYS A C 1
ATOM 749 O O . LYS A 1 92 ? 23.735 6.406 -23.144 1.00 87.06 92 LYS A O 1
ATOM 754 N N . ASP A 1 93 ? 21.631 6.788 -22.455 1.00 87.94 93 ASP A N 1
ATOM 755 C CA . ASP A 1 93 ? 21.415 8.002 -23.238 1.00 87.94 93 ASP A CA 1
ATOM 756 C C . ASP A 1 93 ? 21.915 9.256 -22.484 1.00 87.94 93 ASP A C 1
ATOM 758 O O . ASP A 1 93 ? 21.244 9.736 -21.562 1.00 87.94 93 ASP A O 1
ATOM 762 N N . PRO A 1 94 ? 23.078 9.832 -22.857 1.00 80.31 94 PRO A N 1
ATOM 763 C CA . PRO A 1 94 ? 23.624 11.007 -22.181 1.00 80.31 94 PRO A CA 1
ATOM 764 C C . PRO A 1 94 ? 22.810 12.277 -22.465 1.00 80.31 94 PRO A C 1
ATOM 766 O O . PRO A 1 94 ? 22.874 13.226 -21.686 1.00 80.31 94 PRO A O 1
ATOM 769 N N . THR A 1 95 ? 22.010 12.309 -23.540 1.00 84.06 95 THR A N 1
ATOM 770 C CA . THR A 1 95 ? 21.220 13.494 -23.925 1.00 84.06 95 THR A CA 1
ATOM 771 C C . THR A 1 95 ? 20.070 13.779 -22.957 1.00 84.06 95 THR A C 1
ATOM 773 O O . THR A 1 95 ? 19.535 14.888 -22.914 1.00 84.06 95 THR A O 1
ATOM 776 N N . ARG A 1 96 ? 19.714 12.796 -22.121 1.00 78.88 96 ARG A N 1
ATOM 777 C CA . ARG A 1 96 ? 18.670 12.914 -21.095 1.00 78.88 96 ARG A CA 1
ATOM 778 C C . ARG A 1 96 ? 19.146 13.583 -19.811 1.00 78.88 96 ARG A C 1
ATOM 780 O O . ARG A 1 96 ? 18.310 13.964 -18.989 1.00 78.88 96 ARG A O 1
ATOM 787 N N . GLN A 1 97 ? 20.454 13.750 -19.620 1.00 81.69 97 GLN A N 1
ATOM 788 C CA . GLN A 1 97 ? 20.994 14.400 -18.430 1.00 81.69 97 GLN A CA 1
ATOM 789 C C . GLN A 1 97 ? 20.788 15.917 -18.515 1.00 81.69 97 GLN A C 1
ATOM 791 O O . GLN A 1 97 ? 21.564 16.648 -19.125 1.00 81.69 97 GLN A O 1
ATOM 796 N N . ARG A 1 98 ? 19.715 16.405 -17.886 1.00 83.94 98 ARG A N 1
ATOM 797 C CA . ARG A 1 98 ? 19.441 17.841 -17.752 1.00 83.94 98 ARG A CA 1
ATOM 798 C C . ARG A 1 98 ? 20.056 18.358 -16.458 1.00 83.94 98 ARG A C 1
ATOM 800 O O . ARG A 1 98 ? 19.574 18.041 -15.372 1.00 83.94 98 ARG A O 1
ATOM 807 N N . VAL A 1 99 ? 21.100 19.175 -16.562 1.00 83.31 99 VAL A N 1
ATOM 808 C CA . VAL A 1 99 ? 21.670 19.872 -15.403 1.00 83.31 99 VAL A CA 1
ATOM 809 C C . VAL A 1 99 ? 20.809 21.097 -15.109 1.00 83.31 99 VAL A C 1
ATOM 811 O O . VAL A 1 99 ? 20.791 22.050 -15.883 1.00 83.31 99 VAL A O 1
ATOM 814 N N . VAL A 1 100 ? 20.078 21.070 -13.994 1.00 85.88 100 VAL A N 1
ATOM 815 C CA . VAL A 1 100 ? 19.266 22.203 -13.532 1.00 85.88 100 VAL A CA 1
ATOM 816 C C . VAL A 1 100 ? 19.926 22.807 -12.299 1.00 85.88 100 VAL A C 1
ATOM 818 O O . VAL A 1 100 ? 19.917 22.208 -11.223 1.00 85.88 100 VAL A O 1
ATOM 821 N N . SER A 1 101 ? 20.494 24.005 -12.438 1.00 88.00 101 SER A N 1
ATOM 822 C CA . SER A 1 101 ? 20.935 24.806 -11.298 1.00 88.00 101 SER A CA 1
ATOM 823 C C . SER A 1 101 ? 19.747 25.598 -10.749 1.00 88.00 101 SER A C 1
ATOM 825 O O . SER A 1 101 ? 19.007 26.252 -11.478 1.00 88.00 101 SER A O 1
ATOM 827 N N . LEU A 1 102 ? 19.527 25.506 -9.439 1.00 90.81 102 LEU A N 1
ATOM 828 C CA . LEU A 1 102 ? 18.461 26.242 -8.763 1.00 90.81 102 LEU A CA 1
ATOM 829 C C . LEU A 1 102 ? 19.050 27.466 -8.072 1.00 90.81 102 LEU A C 1
ATOM 831 O O . LEU A 1 102 ? 20.039 27.335 -7.342 1.00 90.81 102 LEU A O 1
ATOM 835 N N . SER A 1 103 ? 18.395 28.616 -8.248 1.00 95.62 103 SER A N 1
ATOM 836 C CA . SER A 1 103 ? 18.668 29.805 -7.441 1.00 95.62 103 SER A CA 1
ATOM 837 C C . SER A 1 103 ? 18.448 29.498 -5.960 1.00 95.62 103 SER A C 1
ATOM 839 O O . SER A 1 103 ? 17.617 28.662 -5.585 1.00 95.62 103 SER A O 1
ATOM 841 N N . GLN A 1 104 ? 19.205 30.179 -5.105 1.00 95.19 104 GLN A N 1
ATOM 842 C CA . GLN A 1 104 ? 19.136 29.992 -3.664 1.00 95.19 104 GLN A CA 1
ATOM 843 C C . GLN A 1 104 ? 17.742 30.335 -3.112 1.00 95.19 104 GLN A C 1
ATOM 845 O O . GLN A 1 104 ? 17.223 29.610 -2.265 1.00 95.19 104 GLN A O 1
ATOM 850 N N . GLU A 1 105 ? 17.094 31.365 -3.655 1.00 96.50 105 GLU A N 1
ATOM 851 C CA . GLU A 1 105 ? 15.725 31.747 -3.296 1.00 96.50 105 GLU A CA 1
ATOM 852 C C . GLU A 1 105 ? 14.725 30.609 -3.556 1.00 96.50 105 GLU A C 1
ATOM 854 O O . GLU A 1 105 ? 13.966 30.220 -2.669 1.00 96.50 105 GLU A O 1
ATOM 859 N N . THR A 1 106 ? 14.789 29.983 -4.735 1.00 95.50 106 THR A N 1
ATOM 860 C CA . THR A 1 106 ? 13.926 28.850 -5.098 1.00 95.50 106 THR A CA 1
ATOM 861 C C . THR A 1 106 ? 14.130 27.653 -4.168 1.00 95.50 106 THR A C 1
ATOM 863 O O . THR A 1 106 ? 13.178 26.938 -3.848 1.00 95.50 106 THR A O 1
ATOM 866 N N . LYS A 1 107 ? 15.366 27.412 -3.711 1.00 96.12 107 LYS A N 1
ATOM 867 C CA . LYS A 1 107 ? 15.647 26.350 -2.733 1.00 96.12 107 LYS A CA 1
ATOM 868 C C . LYS A 1 107 ? 14.982 26.649 -1.390 1.00 96.12 107 LYS A C 1
ATOM 870 O O . LYS A 1 107 ? 14.353 25.751 -0.833 1.00 96.12 107 LYS A O 1
ATOM 875 N N . TYR A 1 108 ? 15.072 27.886 -0.900 1.00 97.69 108 TYR A N 1
ATOM 876 C CA . TYR A 1 108 ? 14.415 28.289 0.345 1.00 97.69 108 TYR A CA 1
ATOM 877 C C . TYR A 1 108 ? 12.891 28.178 0.258 1.00 97.69 108 TYR A C 1
ATOM 879 O O . TYR A 1 108 ? 12.286 27.574 1.142 1.00 97.69 108 TYR A O 1
ATOM 887 N N . GLN A 1 109 ? 12.284 28.643 -0.838 1.00 97.56 109 GLN A N 1
ATOM 888 C CA . GLN A 1 109 ? 10.840 28.509 -1.067 1.00 97.56 109 GLN A CA 1
ATOM 889 C C . GLN A 1 109 ? 10.391 27.041 -1.034 1.00 97.56 109 GLN A C 1
ATOM 891 O O . GLN A 1 109 ? 9.420 26.695 -0.363 1.00 97.56 109 GLN A O 1
ATOM 896 N N . ARG A 1 110 ? 11.130 26.139 -1.698 1.00 97.25 110 ARG A N 1
ATOM 897 C CA . ARG A 1 110 ? 10.837 24.697 -1.651 1.00 97.25 110 ARG A CA 1
ATOM 898 C C . ARG A 1 110 ? 10.932 24.145 -0.234 1.00 97.25 110 ARG A C 1
ATOM 900 O O . ARG A 1 110 ? 10.040 23.411 0.181 1.00 97.25 110 ARG A O 1
ATOM 907 N N . LEU A 1 111 ? 11.989 24.483 0.506 1.00 97.50 111 LEU A N 1
ATOM 908 C CA . LEU A 1 111 ? 12.165 24.036 1.893 1.00 97.50 111 LEU A CA 1
ATOM 909 C C . LEU A 1 111 ? 11.003 24.484 2.784 1.00 97.50 111 LEU A C 1
ATOM 911 O O . LEU A 1 111 ? 10.509 23.699 3.595 1.00 97.50 111 LEU A O 1
ATOM 915 N N . GLU A 1 112 ? 10.539 25.717 2.608 1.00 97.94 112 GLU A N 1
ATOM 916 C CA . GLU A 1 112 ? 9.392 26.237 3.341 1.00 97.94 112 GLU A CA 1
ATOM 917 C C . GLU A 1 112 ? 8.105 25.470 3.013 1.00 97.94 112 GLU A C 1
ATOM 919 O O . GLU A 1 112 ? 7.421 25.005 3.930 1.00 97.94 112 GLU A O 1
ATOM 924 N N . VAL A 1 113 ? 7.828 25.226 1.727 1.00 98.38 113 VAL A N 1
ATOM 925 C CA . VAL A 1 113 ? 6.689 24.400 1.294 1.00 98.38 113 VAL A CA 1
ATOM 926 C C . VAL A 1 113 ? 6.783 22.987 1.872 1.00 98.38 113 VAL A C 1
ATOM 928 O O . VAL A 1 113 ? 5.801 22.479 2.409 1.00 98.38 113 VAL A O 1
ATOM 931 N N . PHE A 1 114 ? 7.959 22.355 1.849 1.00 98.31 114 PHE A N 1
ATOM 932 C CA . PHE A 1 114 ? 8.148 21.021 2.428 1.00 98.31 114 PHE A CA 1
ATOM 933 C C . PHE A 1 114 ? 7.897 20.994 3.938 1.00 98.31 114 PHE A C 1
ATOM 935 O O . PHE A 1 114 ? 7.277 20.052 4.444 1.00 98.31 114 PHE A O 1
ATOM 942 N N . LYS A 1 115 ? 8.331 22.025 4.670 1.00 98.44 115 LYS A N 1
ATOM 943 C CA . LYS A 1 115 ? 8.060 22.161 6.107 1.00 98.44 115 LYS A CA 1
ATOM 944 C C . LYS A 1 115 ? 6.557 22.279 6.371 1.00 98.44 115 LYS A C 1
ATOM 946 O O . LYS A 1 115 ? 6.031 21.568 7.233 1.00 98.44 115 LYS A O 1
ATOM 951 N N . GLN A 1 116 ? 5.864 23.135 5.620 1.00 98.44 116 GLN A N 1
ATOM 952 C CA . GLN A 1 116 ? 4.416 23.320 5.736 1.00 98.44 116 GLN A CA 1
ATOM 953 C C . GLN A 1 116 ? 3.653 22.038 5.372 1.00 98.44 116 GLN A C 1
ATOM 955 O O . GLN A 1 116 ? 2.776 21.608 6.124 1.00 98.44 116 GLN A O 1
ATOM 960 N N . TRP A 1 117 ? 4.043 21.371 4.283 1.00 98.50 117 TRP A N 1
ATOM 961 C CA . TRP A 1 117 ? 3.486 20.090 3.853 1.00 98.50 117 TRP A CA 1
ATOM 962 C C . TRP A 1 117 ? 3.654 19.006 4.918 1.00 98.50 117 TRP A C 1
ATOM 964 O O . TRP A 1 117 ? 2.695 18.322 5.272 1.00 98.50 117 TRP A O 1
ATOM 974 N N . SER A 1 118 ? 4.843 18.899 5.511 1.00 98.44 118 SER A N 1
ATOM 975 C CA . SER A 1 118 ? 5.121 17.935 6.581 1.00 98.44 118 SER A CA 1
ATOM 976 C C . SER A 1 118 ? 4.238 18.180 7.809 1.00 98.44 118 SER A C 1
ATOM 978 O O . SER A 1 118 ? 3.693 17.242 8.394 1.00 98.44 118 SER A O 1
ATOM 980 N N . ALA A 1 119 ? 4.047 19.446 8.194 1.00 98.44 119 ALA A N 1
ATOM 981 C CA . ALA A 1 119 ? 3.143 19.811 9.282 1.00 98.44 119 ALA A CA 1
ATOM 982 C C . ALA A 1 119 ? 1.673 19.513 8.945 1.00 98.44 119 ALA A C 1
ATOM 984 O O . ALA A 1 119 ? 0.930 19.022 9.796 1.00 98.44 119 ALA A O 1
ATOM 985 N N . TYR A 1 120 ? 1.249 19.771 7.707 1.00 98.62 120 TYR A N 1
ATOM 986 C CA . TYR A 1 120 ? -0.087 19.433 7.223 1.00 98.62 120 TYR A CA 1
ATOM 987 C C . TYR A 1 120 ? -0.342 17.921 7.260 1.00 98.62 120 TYR A C 1
ATOM 989 O O . TYR A 1 120 ? -1.317 17.488 7.874 1.00 98.62 120 TYR A O 1
ATOM 997 N N . ARG A 1 121 ? 0.566 17.112 6.701 1.00 98.56 121 ARG A N 1
ATOM 998 C CA . ARG A 1 121 ? 0.452 15.647 6.690 1.00 98.56 121 ARG A CA 1
ATOM 999 C C . ARG A 1 121 ? 0.421 15.056 8.092 1.00 98.56 121 ARG A C 1
ATOM 1001 O O . ARG A 1 121 ? -0.392 14.174 8.349 1.00 98.56 121 ARG A O 1
ATOM 1008 N N . ARG A 1 122 ? 1.210 15.599 9.026 1.00 98.38 122 ARG A N 1
ATOM 1009 C CA . ARG A 1 122 ? 1.132 15.218 10.445 1.00 98.38 122 ARG A CA 1
ATOM 1010 C C . ARG A 1 122 ? -0.253 15.492 11.033 1.00 98.38 122 ARG A C 1
ATOM 1012 O O . ARG A 1 122 ? -0.813 14.619 11.683 1.00 98.38 122 ARG A O 1
ATOM 1019 N N . ARG A 1 123 ? -0.823 16.681 10.798 1.00 98.62 123 ARG A N 1
ATOM 1020 C CA . ARG A 1 123 ? -2.177 17.025 11.275 1.00 98.62 123 ARG A CA 1
ATOM 1021 C C . ARG A 1 123 ? -3.260 16.147 10.648 1.00 98.62 123 ARG A C 1
ATOM 1023 O O . ARG A 1 123 ? -4.237 15.839 11.316 1.00 98.62 123 ARG A O 1
ATOM 1030 N N . GLN A 1 124 ? -3.118 15.774 9.378 1.00 98.50 124 GLN A N 1
ATOM 1031 C CA . GLN A 1 124 ? -4.032 14.839 8.722 1.00 98.50 124 GLN A CA 1
ATOM 1032 C C . GLN A 1 124 ? -3.964 13.459 9.385 1.00 98.50 124 GLN A C 1
ATOM 1034 O O . GLN A 1 124 ? -4.973 13.001 9.900 1.00 98.50 124 GLN A O 1
ATOM 1039 N N . MET A 1 125 ? -2.763 12.889 9.509 1.00 98.50 125 MET A N 1
ATOM 1040 C CA . MET A 1 125 ? -2.553 11.594 10.159 1.00 98.50 125 MET A CA 1
ATOM 1041 C C . MET A 1 125 ? -3.094 11.563 11.596 1.00 98.50 125 MET A C 1
ATOM 1043 O O . MET A 1 125 ? -3.757 10.609 11.978 1.00 98.50 125 MET A O 1
ATOM 1047 N N . LEU A 1 126 ? -2.849 12.609 12.395 1.00 98.56 126 LEU A N 1
ATOM 1048 C CA . LEU A 1 126 ? -3.367 12.679 13.767 1.00 98.56 126 LEU A CA 1
ATOM 1049 C C . LEU A 1 126 ? -4.900 12.688 13.816 1.00 98.56 126 LEU A C 1
ATOM 1051 O O . LEU A 1 126 ? -5.474 12.071 14.708 1.00 98.56 126 LEU A O 1
ATOM 1055 N N . ARG A 1 127 ? -5.564 13.362 12.868 1.00 98.44 127 ARG A N 1
ATOM 1056 C CA . ARG A 1 127 ? -7.031 13.335 12.765 1.00 98.44 127 ARG A CA 1
ATOM 1057 C C . ARG A 1 127 ? -7.539 11.947 12.389 1.00 98.44 127 ARG A C 1
ATOM 1059 O O . ARG A 1 127 ? -8.510 11.497 12.986 1.00 98.44 127 ARG A O 1
ATOM 1066 N N . ASP A 1 128 ? -6.867 11.275 11.458 1.00 98.31 128 ASP A N 1
ATOM 1067 C CA . ASP A 1 128 ? -7.237 9.924 11.029 1.00 98.31 128 ASP A CA 1
ATOM 1068 C C . ASP A 1 128 ? -7.099 8.928 12.191 1.00 98.31 128 ASP A C 1
ATOM 1070 O O . ASP A 1 128 ? -8.028 8.179 12.473 1.00 98.31 128 ASP A O 1
ATOM 1074 N N . VAL A 1 129 ? -5.991 8.988 12.942 1.00 98.38 129 VAL A N 1
ATOM 1075 C CA . VAL A 1 129 ? -5.774 8.154 14.139 1.00 98.38 129 VAL A CA 1
ATOM 1076 C C . VAL A 1 129 ? -6.854 8.406 15.192 1.00 98.38 129 VAL A C 1
ATOM 1078 O O . VAL A 1 129 ? -7.493 7.464 15.645 1.00 98.38 129 VAL A O 1
ATOM 1081 N N . GLN A 1 130 ? -7.139 9.671 15.517 1.00 98.38 130 GLN A N 1
ATOM 1082 C CA . GLN A 1 130 ? -8.207 10.010 16.466 1.00 98.38 130 GLN A CA 1
ATOM 1083 C C . GLN A 1 130 ? -9.585 9.520 16.005 1.00 98.38 130 GLN A C 1
ATOM 1085 O O . GLN A 1 130 ? -10.423 9.165 16.832 1.00 98.38 130 GLN A O 1
ATOM 1090 N N . MET A 1 131 ? -9.850 9.535 14.699 1.00 98.50 131 MET A N 1
ATOM 1091 C CA . MET A 1 131 ? -11.087 9.005 14.136 1.00 98.50 131 MET A CA 1
ATOM 1092 C C . MET A 1 131 ? -11.157 7.484 14.303 1.00 98.50 131 MET A C 1
ATOM 1094 O O . MET A 1 131 ? -12.186 6.985 14.754 1.00 98.50 131 MET A O 1
ATOM 1098 N N . PHE A 1 132 ? -10.076 6.759 14.006 1.00 98.31 132 PHE A N 1
ATOM 1099 C CA . PHE A 1 132 ? -10.017 5.311 14.213 1.00 98.31 132 PHE A CA 1
ATOM 1100 C C . PHE A 1 132 ? -10.198 4.931 15.682 1.00 98.31 132 PHE A C 1
ATOM 1102 O O . PHE A 1 132 ? -10.996 4.043 15.970 1.00 98.31 132 PHE A O 1
ATOM 1109 N N . ASP A 1 133 ? -9.557 5.648 16.608 1.00 98.31 133 ASP A N 1
ATOM 1110 C CA . ASP A 1 133 ? -9.707 5.409 18.047 1.00 98.31 133 ASP A CA 1
ATOM 1111 C C . ASP A 1 133 ? -11.167 5.564 18.492 1.00 98.31 133 ASP A C 1
ATOM 1113 O O . ASP A 1 133 ? -11.690 4.739 19.242 1.00 98.31 133 ASP A O 1
ATOM 1117 N N . ARG A 1 134 ? -11.867 6.590 17.987 1.00 98.44 134 ARG A N 1
ATOM 1118 C CA . ARG A 1 134 ? -13.297 6.797 18.269 1.00 98.44 134 ARG A CA 1
ATOM 1119 C C . ARG A 1 134 ? -14.159 5.669 17.712 1.00 98.44 134 ARG A C 1
ATOM 1121 O O . ARG A 1 134 ? -15.054 5.206 18.414 1.00 98.44 134 ARG A O 1
ATOM 1128 N N . ILE A 1 135 ? -13.899 5.238 16.476 1.00 98.50 135 ILE A N 1
ATOM 1129 C CA . ILE A 1 135 ? -14.646 4.147 15.835 1.00 98.50 135 ILE A CA 1
ATOM 1130 C C . ILE A 1 135 ? -14.456 2.856 16.636 1.00 98.50 135 ILE A C 1
ATOM 1132 O O . ILE A 1 135 ? -15.445 2.241 17.026 1.00 98.50 135 ILE A O 1
ATOM 1136 N N . LEU A 1 136 ? -13.212 2.499 16.962 1.00 98.25 136 LEU A N 1
ATOM 1137 C CA . LEU A 1 136 ? -12.889 1.302 17.741 1.00 98.25 136 LEU A CA 1
ATOM 1138 C C . LEU A 1 136 ? -13.504 1.345 19.140 1.00 98.25 136 LEU A C 1
ATOM 1140 O O . LEU A 1 136 ? -14.108 0.364 19.566 1.00 98.25 136 LEU A O 1
ATOM 1144 N N . TYR A 1 137 ? -13.417 2.485 19.831 1.00 98.44 137 TYR A N 1
ATOM 1145 C CA . TYR A 1 137 ? -14.044 2.652 21.141 1.00 98.44 137 TYR A CA 1
ATOM 1146 C C . TYR A 1 137 ? -15.565 2.477 21.062 1.00 98.44 137 TYR A C 1
ATOM 1148 O O . TYR A 1 137 ? -16.155 1.777 21.881 1.00 98.44 137 TYR A O 1
ATOM 1156 N N . SER A 1 138 ? -16.206 3.078 20.053 1.00 98.44 138 SER A N 1
ATOM 1157 C CA . SER A 1 138 ? -17.654 2.961 19.863 1.00 98.44 138 SER A CA 1
ATOM 1158 C C . SER A 1 138 ? -18.084 1.530 19.529 1.00 98.44 138 SER A C 1
ATOM 1160 O O . SER A 1 138 ? -19.079 1.056 20.071 1.00 98.44 138 SER A O 1
ATOM 1162 N N . GLN A 1 139 ? -17.299 0.818 18.715 1.00 97.81 139 GLN A N 1
ATOM 1163 C CA . GLN A 1 139 ? -17.522 -0.587 18.391 1.00 97.81 139 GLN A CA 1
ATOM 1164 C C . GLN A 1 139 ? -17.397 -1.469 19.637 1.00 97.81 139 GLN A C 1
ATOM 1166 O O . GLN A 1 139 ? -18.273 -2.290 19.891 1.00 97.81 139 GLN A O 1
ATOM 1171 N N . GLN A 1 140 ? -16.334 -1.292 20.427 1.00 97.88 140 GLN A N 1
ATOM 1172 C CA . GLN A 1 140 ? -16.115 -2.060 21.657 1.00 97.88 140 GLN A CA 1
ATOM 1173 C C . GLN A 1 140 ? -17.231 -1.821 22.668 1.00 97.88 140 GLN A C 1
ATOM 1175 O O . GLN A 1 140 ? -17.821 -2.777 23.159 1.00 97.88 140 GLN A O 1
ATOM 1180 N N . LYS A 1 141 ? -17.580 -0.553 22.908 1.00 98.12 141 LYS A N 1
ATOM 1181 C CA . LYS A 1 141 ? -18.676 -0.194 23.807 1.00 98.12 141 LYS A CA 1
ATOM 1182 C C . LYS A 1 141 ? -19.997 -0.837 23.372 1.00 98.12 141 LYS A C 1
ATOM 1184 O O . LYS A 1 141 ? -20.699 -1.395 24.208 1.00 98.12 141 LYS A O 1
ATOM 1189 N N . ALA A 1 142 ? -20.313 -0.800 22.077 1.00 98.00 142 ALA A N 1
ATOM 1190 C CA . ALA A 1 142 ? -21.517 -1.434 21.544 1.00 98.00 142 ALA A CA 1
ATOM 1191 C C . ALA A 1 142 ? -21.511 -2.961 21.741 1.00 98.00 142 ALA A C 1
ATOM 1193 O O . ALA A 1 142 ? -22.547 -3.538 22.056 1.00 98.00 142 ALA A O 1
ATOM 1194 N N . LEU A 1 143 ? -20.356 -3.620 21.596 1.00 97.69 143 LEU A N 1
ATOM 1195 C CA . LEU A 1 143 ? -20.218 -5.059 21.845 1.00 97.69 143 LEU A CA 1
ATOM 1196 C C . LEU A 1 143 ? -20.350 -5.418 23.331 1.00 97.69 143 LEU A C 1
ATOM 1198 O O . LEU A 1 143 ? -20.953 -6.440 23.653 1.00 97.69 143 LEU A O 1
ATOM 1202 N N . ASP A 1 144 ? -19.813 -4.591 24.227 1.00 97.69 144 ASP A N 1
ATOM 1203 C CA . ASP A 1 144 ? -19.943 -4.785 25.673 1.00 97.69 144 ASP A CA 1
ATOM 1204 C C . ASP A 1 144 ? -21.404 -4.638 26.122 1.00 97.69 144 ASP A C 1
ATOM 1206 O O . ASP A 1 144 ? -21.905 -5.480 26.868 1.00 97.69 144 ASP A O 1
ATOM 1210 N N . GLU A 1 145 ? -22.112 -3.620 25.620 1.00 97.62 145 GLU A N 1
ATOM 1211 C CA . GLU A 1 145 ? -23.551 -3.437 25.856 1.00 97.62 145 GLU A CA 1
ATOM 1212 C C . GLU A 1 145 ? -24.366 -4.605 25.276 1.00 97.62 145 GLU A C 1
ATOM 1214 O O . GLU A 1 145 ? -25.206 -5.174 25.974 1.00 97.62 145 GLU A O 1
ATOM 1219 N N . LEU A 1 146 ? -24.063 -5.040 24.045 1.00 97.81 146 LEU A N 1
ATOM 1220 C CA . LEU A 1 146 ? -24.721 -6.188 23.412 1.00 97.81 146 LEU A CA 1
ATOM 1221 C C . LEU A 1 146 ? -24.558 -7.464 24.242 1.00 97.81 146 LEU A C 1
ATOM 1223 O O . LEU A 1 146 ? -25.505 -8.227 24.388 1.00 97.81 146 LEU A O 1
ATOM 1227 N N . LYS A 1 147 ? -23.374 -7.685 24.817 1.00 97.06 147 LYS A N 1
ATOM 1228 C CA . LYS A 1 147 ? -23.083 -8.856 25.647 1.00 97.06 147 LYS A CA 1
ATOM 1229 C C . LYS A 1 147 ? -23.871 -8.873 26.957 1.00 97.06 147 LYS A C 1
ATOM 1231 O O . LYS A 1 147 ? -24.196 -9.957 27.440 1.00 97.06 147 LYS A O 1
ATOM 1236 N N . LEU A 1 148 ? -24.127 -7.700 27.542 1.00 97.06 148 LEU A N 1
ATOM 1237 C CA . LEU A 1 148 ? -24.944 -7.566 28.751 1.00 97.06 148 LEU A CA 1
ATOM 1238 C C . LEU A 1 148 ? -26.422 -7.854 28.462 1.00 97.06 148 LEU A C 1
ATOM 1240 O O . LEU A 1 148 ? -27.074 -8.489 29.286 1.00 97.06 148 LEU A O 1
ATOM 1244 N N . GLU A 1 149 ? -26.918 -7.430 27.298 1.00 97.06 149 GLU A N 1
ATOM 1245 C CA . GLU A 1 149 ? -28.315 -7.615 26.890 1.00 97.06 149 GLU A CA 1
ATOM 1246 C C . GLU A 1 149 ? -28.589 -9.041 26.373 1.00 97.06 149 GLU A C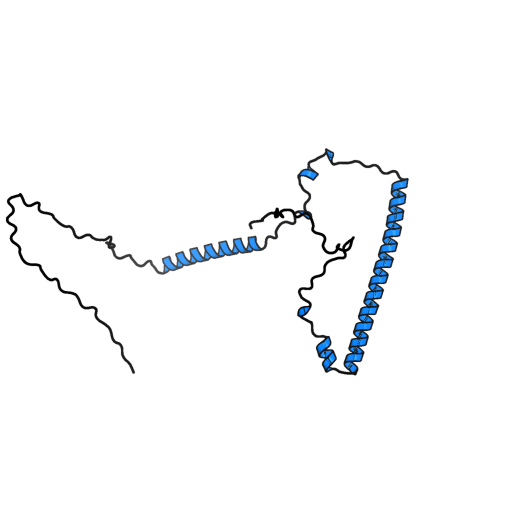 1
ATOM 1248 O O . GLU A 1 149 ? -29.543 -9.695 26.791 1.00 97.06 149 GLU A O 1
ATOM 1253 N N . SER A 1 150 ? -27.744 -9.549 25.466 1.00 97.06 150 SER A N 1
ATOM 1254 C CA . SER A 1 150 ? -27.883 -10.875 24.858 1.00 97.06 150 SER A CA 1
ATOM 1255 C C . SER A 1 150 ? -26.541 -11.476 24.447 1.00 97.06 150 SER A C 1
ATOM 1257 O O . SER A 1 150 ? -25.872 -11.045 23.503 1.00 97.06 150 SER A O 1
ATOM 1259 N N . LYS A 1 151 ? -26.177 -12.569 25.117 1.00 95.44 151 LYS A N 1
ATOM 1260 C CA . LYS A 1 151 ? -24.947 -13.304 24.818 1.00 95.44 151 LYS A CA 1
ATOM 1261 C C . LYS A 1 151 ? -24.994 -14.024 23.464 1.00 95.44 151 LYS A C 1
ATOM 1263 O O . LYS A 1 151 ? -23.971 -14.101 22.794 1.00 95.44 151 LYS A O 1
ATOM 1268 N N . GLU A 1 152 ? -26.159 -14.521 23.052 1.00 96.88 152 GLU A N 1
ATOM 1269 C CA . GLU A 1 152 ? -26.310 -15.255 21.786 1.00 96.88 152 GLU A CA 1
ATOM 1270 C C . GLU A 1 152 ? -25.978 -14.359 20.583 1.00 96.88 152 GLU A C 1
ATOM 1272 O O . GLU A 1 152 ? -25.197 -14.748 19.716 1.00 96.88 152 GLU A O 1
ATOM 1277 N N . LEU A 1 153 ? -26.481 -13.118 20.585 1.00 97.00 153 LEU A N 1
ATOM 1278 C CA . LEU A 1 153 ? -26.199 -12.137 19.531 1.00 97.00 153 LEU A CA 1
ATOM 1279 C C . LEU A 1 153 ? -24.734 -11.691 19.525 1.00 97.00 153 LEU A C 1
ATOM 1281 O O . LEU A 1 153 ? -24.159 -11.467 18.462 1.00 97.00 153 LEU A O 1
ATOM 1285 N N . TYR A 1 154 ? -24.111 -11.580 20.700 1.00 97.50 154 TYR A N 1
ATOM 1286 C CA . TYR A 1 154 ? -22.682 -11.285 20.813 1.00 97.50 154 TYR A CA 1
ATOM 1287 C C . TYR A 1 154 ? -21.821 -12.381 20.168 1.00 97.50 154 TYR A C 1
ATOM 1289 O O . TYR A 1 154 ? -20.911 -12.078 19.392 1.00 97.50 154 TYR A O 1
ATOM 1297 N N . ASP A 1 155 ? -22.137 -13.651 20.441 1.00 96.56 155 ASP A N 1
ATOM 1298 C CA . ASP A 1 155 ? -21.415 -14.796 19.880 1.00 96.56 155 ASP A CA 1
ATOM 1299 C C . ASP A 1 155 ? -21.574 -14.877 18.351 1.00 96.56 155 ASP A C 1
ATOM 1301 O O . ASP A 1 155 ? -20.670 -15.349 17.660 1.00 96.56 155 ASP A O 1
ATOM 1305 N N . GLU A 1 156 ? -22.695 -14.405 17.799 1.00 95.62 156 GLU A N 1
ATOM 1306 C CA . GLU A 1 156 ? -22.886 -14.266 16.352 1.00 95.62 156 GLU A CA 1
ATOM 1307 C C . GLU A 1 156 ? -22.120 -13.080 15.761 1.00 95.62 156 GLU A C 1
ATOM 1309 O O . GLU A 1 156 ? -21.434 -13.252 14.755 1.00 95.62 156 GLU A O 1
ATOM 1314 N N . ALA A 1 157 ? -22.172 -11.907 16.395 1.00 95.81 157 ALA A N 1
ATOM 1315 C CA . ALA A 1 157 ? -21.557 -10.677 15.894 1.00 95.81 157 ALA A CA 1
ATOM 1316 C C . ALA A 1 157 ? -20.020 -10.737 15.798 1.00 95.81 157 ALA A C 1
ATOM 1318 O O . ALA A 1 157 ? -19.422 -10.016 15.002 1.00 95.81 157 ALA A O 1
ATOM 1319 N N . ILE A 1 158 ? -19.367 -11.579 16.605 1.00 96.12 158 ILE A N 1
ATOM 1320 C CA . ILE A 1 158 ? -17.902 -11.753 16.592 1.00 96.12 158 ILE A CA 1
ATOM 1321 C C . ILE A 1 158 ? -17.432 -12.699 15.487 1.00 96.12 158 ILE A C 1
ATOM 1323 O O . ILE A 1 158 ? -16.248 -12.696 15.134 1.00 96.12 158 ILE A O 1
ATOM 1327 N N . LYS A 1 159 ? -18.325 -13.530 14.940 1.00 95.38 159 LYS A N 1
ATOM 1328 C CA . LYS A 1 159 ? -17.950 -14.467 13.880 1.00 95.38 159 LYS A CA 1
ATOM 1329 C C . LYS A 1 159 ? -17.470 -13.690 12.658 1.00 95.38 159 LYS A C 1
ATOM 1331 O O . LYS A 1 159 ? -18.025 -12.661 12.284 1.00 95.38 159 LYS A O 1
ATOM 1336 N N . PHE A 1 160 ? -16.422 -14.211 12.032 1.00 94.06 160 PHE A N 1
ATOM 1337 C CA . PHE A 1 160 ? -15.939 -13.681 10.769 1.00 94.06 160 PHE A CA 1
ATOM 1338 C C . PHE A 1 160 ? -16.967 -13.966 9.670 1.00 94.06 160 PHE A C 1
ATOM 1340 O O . PHE A 1 160 ? -17.396 -15.109 9.517 1.00 94.06 160 PHE A O 1
ATOM 1347 N N . ASP A 1 161 ? -17.340 -12.948 8.900 1.00 94.69 161 ASP A N 1
ATOM 1348 C CA . ASP A 1 161 ? -18.210 -13.122 7.741 1.00 94.69 161 ASP A CA 1
ATOM 1349 C C . ASP A 1 161 ? -17.368 -13.462 6.500 1.00 94.69 161 ASP A C 1
ATOM 1351 O O . ASP A 1 161 ? -16.594 -12.655 5.980 1.00 94.69 161 ASP A O 1
ATOM 1355 N N . GLU A 1 162 ? -17.511 -14.702 6.033 1.00 92.62 162 GLU A N 1
ATOM 1356 C CA . GLU A 1 162 ? -16.782 -15.237 4.881 1.00 92.62 162 GLU A CA 1
ATOM 1357 C C . GLU A 1 162 ? -17.126 -14.502 3.575 1.00 92.62 162 GLU A C 1
ATOM 1359 O O . GLU A 1 162 ? -16.307 -14.476 2.655 1.00 92.62 162 GLU A O 1
ATOM 1364 N N . ASN A 1 163 ? -18.282 -13.830 3.505 1.00 92.56 163 ASN A N 1
ATOM 1365 C CA . ASN A 1 163 ? -18.713 -13.100 2.311 1.00 92.56 163 ASN A CA 1
ATOM 1366 C C . ASN A 1 163 ? -17.905 -11.816 2.058 1.00 92.56 163 ASN A C 1
ATOM 1368 O O . ASN A 1 163 ? -17.943 -11.280 0.948 1.00 92.56 163 ASN A O 1
ATOM 1372 N N . LEU A 1 164 ? -17.140 -11.324 3.043 1.00 92.75 164 LEU A N 1
ATOM 1373 C CA . LEU A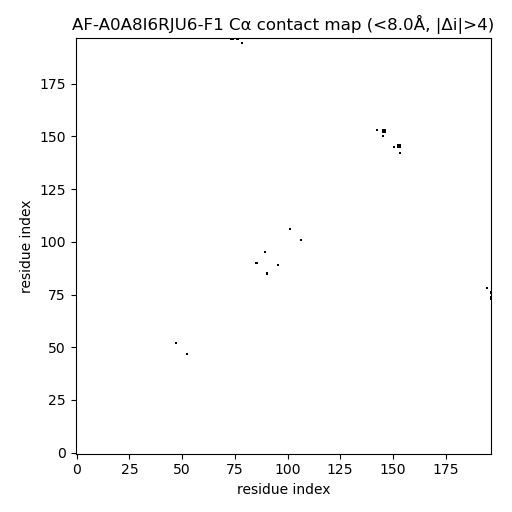 1 164 ? -16.248 -10.174 2.853 1.00 92.75 164 LEU A CA 1
ATOM 1374 C C . LEU A 1 164 ? -15.052 -10.482 1.943 1.00 92.75 164 LEU A C 1
ATOM 1376 O O . LEU A 1 164 ? -14.393 -9.554 1.474 1.00 92.75 164 LEU A O 1
ATOM 1380 N N . ILE A 1 165 ? -14.743 -11.754 1.675 1.00 92.44 165 ILE A N 1
ATOM 1381 C CA . ILE A 1 165 ? -13.616 -12.147 0.825 1.00 92.44 165 ILE A CA 1
ATOM 1382 C C . ILE A 1 165 ? -14.162 -12.865 -0.421 1.00 92.44 165 ILE A C 1
ATOM 1384 O O . ILE A 1 165 ? -14.750 -13.933 -0.284 1.00 92.44 165 ILE A O 1
ATOM 1388 N N . PRO A 1 166 ? -13.941 -12.360 -1.655 1.00 92.75 166 PRO A N 1
ATOM 1389 C CA . PRO A 1 166 ? -13.065 -11.249 -2.040 1.00 92.75 166 PRO A CA 1
ATOM 1390 C C . PRO A 1 166 ? -13.775 -9.883 -2.129 1.00 92.75 166 PRO A C 1
ATOM 1392 O O . PRO A 1 166 ? -14.585 -9.647 -3.026 1.00 92.75 166 PRO A O 1
ATOM 1395 N N . PHE A 1 167 ? -13.377 -8.929 -1.285 1.00 94.44 167 PHE A N 1
ATOM 1396 C CA . PHE A 1 167 ? -13.797 -7.529 -1.394 1.00 94.44 167 PHE A CA 1
ATOM 1397 C C . PHE A 1 167 ? -13.183 -6.852 -2.631 1.00 94.44 167 PHE A C 1
ATOM 1399 O O . PHE A 1 167 ? -11.965 -6.871 -2.826 1.00 94.44 167 PHE A O 1
ATOM 1406 N N . LYS A 1 168 ? -14.020 -6.216 -3.459 1.00 94.50 168 LYS A N 1
ATOM 1407 C CA . LYS A 1 168 ? -13.598 -5.403 -4.609 1.00 94.50 168 LYS A CA 1
ATOM 1408 C C . LYS A 1 168 ? -14.165 -3.995 -4.474 1.00 94.50 168 LYS A C 1
ATOM 1410 O O . LYS A 1 168 ? -15.366 -3.829 -4.303 1.00 94.50 168 LYS A O 1
ATOM 1415 N N . CYS A 1 169 ? -13.304 -2.993 -4.602 1.00 94.81 169 CYS A N 1
ATOM 1416 C CA . CYS A 1 169 ? -13.679 -1.584 -4.577 1.00 94.81 169 CYS A CA 1
ATOM 1417 C C . CYS A 1 169 ? -12.925 -0.844 -5.683 1.00 94.81 169 CYS A C 1
ATOM 1419 O O . CYS A 1 169 ? -11.749 -1.122 -5.924 1.00 94.81 169 CYS A O 1
ATOM 1421 N N . GLN A 1 170 ? -13.608 0.073 -6.364 1.00 94.94 170 GLN A N 1
ATOM 1422 C CA . GLN A 1 170 ? -13.000 0.978 -7.335 1.00 94.94 170 GLN A CA 1
ATOM 1423 C C . GLN A 1 170 ? -12.770 2.330 -6.659 1.00 94.94 170 GLN A C 1
ATOM 1425 O O . GLN A 1 170 ? -13.620 2.808 -5.909 1.00 94.94 170 GLN A O 1
ATOM 1430 N N . GLY A 1 171 ? -11.601 2.927 -6.897 1.00 94.38 171 GLY A N 1
ATOM 1431 C CA . GLY A 1 171 ? -11.286 4.254 -6.376 1.00 94.38 171 GLY A CA 1
ATOM 1432 C C . GLY A 1 171 ? -12.184 5.341 -6.983 1.00 94.38 171 GLY A C 1
ATOM 1433 O O . GLY A 1 171 ? -12.811 5.117 -8.021 1.00 94.38 171 GLY A O 1
ATOM 1434 N N . PRO A 1 172 ? -12.247 6.527 -6.359 1.00 95.75 172 PRO A N 1
ATOM 1435 C CA . PRO A 1 172 ? -12.968 7.656 -6.929 1.00 95.75 172 PRO A CA 1
ATOM 1436 C C . PRO A 1 172 ? -12.343 8.075 -8.268 1.00 95.75 172 PRO A C 1
ATOM 1438 O O . PRO A 1 172 ? -11.121 8.103 -8.412 1.00 95.75 172 PRO A O 1
ATOM 1441 N N . VAL A 1 173 ? -13.193 8.421 -9.232 1.00 95.00 173 VAL A N 1
ATOM 1442 C CA . VAL A 1 173 ? -12.792 8.994 -10.525 1.00 95.00 173 VAL A CA 1
ATOM 1443 C C . VAL A 1 173 ? -12.736 10.520 -10.436 1.00 95.00 173 VAL A C 1
ATOM 1445 O O . VAL A 1 173 ? -13.478 11.119 -9.659 1.00 95.00 173 VAL A O 1
ATOM 1448 N N . GLU A 1 174 ? -11.876 11.162 -11.232 1.00 94.81 1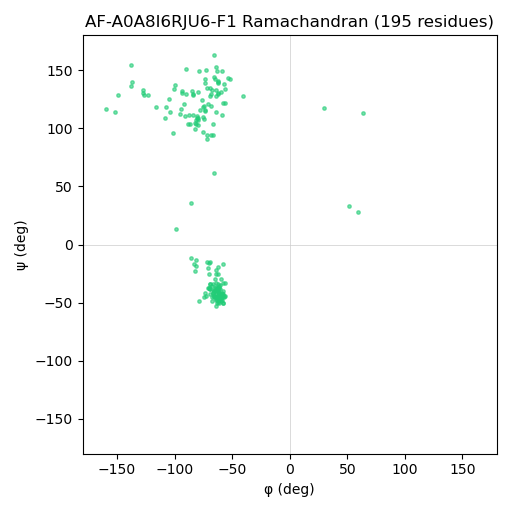74 GLU A N 1
ATOM 1449 C CA . GLU A 1 174 ? -11.788 12.633 -11.275 1.00 94.81 174 GLU A CA 1
ATOM 1450 C C . GLU A 1 174 ? -13.093 13.274 -11.765 1.00 94.81 174 GLU A C 1
ATOM 1452 O O . GLU A 1 174 ? -13.528 14.292 -11.233 1.00 94.81 174 GLU A O 1
ATOM 1457 N N . THR A 1 175 ? -13.723 12.664 -12.773 1.00 94.56 175 THR A N 1
ATOM 1458 C CA . THR A 1 175 ? -15.002 13.099 -13.349 1.00 94.56 175 THR A CA 1
ATOM 1459 C C . THR A 1 175 ? -15.977 11.921 -13.356 1.00 94.56 175 THR A C 1
ATOM 1461 O O . THR A 1 175 ? -15.582 10.826 -13.767 1.00 94.56 175 THR A O 1
ATOM 1464 N N . PRO A 1 176 ? -17.234 12.099 -12.907 1.00 92.81 176 PRO A N 1
ATOM 1465 C CA . PRO A 1 176 ? -18.228 11.032 -12.942 1.00 92.81 176 PRO A CA 1
ATOM 1466 C C . PRO A 1 176 ? -18.566 10.616 -14.386 1.00 92.81 176 PRO A C 1
ATOM 1468 O O . PRO A 1 176 ? -18.464 11.436 -15.302 1.00 92.81 176 PRO A O 1
ATOM 1471 N N . PRO A 1 177 ? -18.987 9.358 -14.606 1.00 91.62 177 PRO A N 1
ATOM 1472 C CA . PRO A 1 177 ? -19.330 8.868 -15.935 1.00 91.62 177 PRO A CA 1
ATOM 1473 C C . PRO A 1 177 ? -20.554 9.595 -16.503 1.00 91.62 177 PRO A C 1
ATOM 1475 O O . PRO A 1 177 ? -21.517 9.885 -15.792 1.00 91.62 177 PRO A O 1
ATOM 1478 N N . ILE A 1 178 ? -20.522 9.858 -17.809 1.00 92.88 178 ILE A N 1
ATOM 1479 C CA . ILE A 1 178 ? -21.654 10.416 -18.550 1.00 92.88 178 ILE A CA 1
ATOM 1480 C C . ILE A 1 178 ? -22.583 9.265 -18.948 1.00 92.88 178 ILE A C 1
ATOM 1482 O O . ILE A 1 178 ? -22.144 8.271 -19.528 1.00 92.88 178 ILE A O 1
ATOM 1486 N N . ASN A 1 179 ? -23.875 9.405 -18.656 1.00 92.50 179 ASN A N 1
ATOM 1487 C CA . ASN A 1 179 ? -24.874 8.400 -19.014 1.00 92.50 179 ASN A CA 1
ATOM 1488 C C . ASN A 1 179 ? -24.986 8.261 -20.542 1.00 92.50 179 ASN A C 1
ATOM 1490 O O . ASN A 1 179 ? -25.133 9.263 -21.240 1.00 92.50 179 ASN A O 1
ATOM 1494 N N . ASN A 1 180 ? -24.983 7.020 -21.041 1.00 89.44 180 ASN A N 1
ATOM 1495 C CA . ASN A 1 180 ? -25.127 6.669 -22.464 1.00 89.44 180 ASN A CA 1
ATOM 1496 C C . ASN A 1 180 ? -24.054 7.269 -23.389 1.00 89.44 180 ASN A C 1
ATOM 1498 O O . ASN A 1 180 ? -24.318 7.513 -24.566 1.00 89.44 180 ASN A O 1
ATOM 1502 N N . TYR A 1 181 ? -22.853 7.522 -22.867 1.00 90.56 181 TYR A N 1
ATOM 1503 C CA . TYR A 1 181 ? -21.726 7.889 -23.711 1.00 90.56 181 TYR A CA 1
ATOM 1504 C C . TYR A 1 181 ? -21.215 6.658 -24.464 1.00 90.56 181 TYR A C 1
ATOM 1506 O O . TYR A 1 181 ? -20.725 5.713 -23.845 1.00 90.56 181 TYR A O 1
ATOM 1514 N N . ASP A 1 182 ? -21.335 6.683 -25.789 1.00 87.38 182 ASP A N 1
ATOM 1515 C CA . ASP A 1 182 ? -20.741 5.677 -26.664 1.00 87.38 182 ASP A CA 1
ATOM 1516 C C . ASP A 1 182 ? -19.300 6.101 -26.971 1.00 87.38 182 ASP A C 1
ATOM 1518 O O . ASP A 1 182 ? -19.061 7.070 -27.700 1.00 87.38 182 ASP A O 1
ATOM 1522 N N . SER A 1 183 ? -18.334 5.448 -26.322 1.00 84.56 183 SER A N 1
ATOM 1523 C CA . SER A 1 183 ? -16.924 5.730 -26.584 1.00 84.56 183 SER A CA 1
ATOM 1524 C C . SER A 1 183 ? -16.588 5.227 -27.985 1.00 84.56 183 SER A C 1
ATOM 1526 O O . SER A 1 183 ? -16.943 4.094 -28.302 1.00 84.56 183 SER A O 1
ATOM 1528 N N . PRO A 1 184 ? -15.872 6.002 -28.819 1.00 87.94 184 PRO A N 1
ATOM 1529 C CA . PRO A 1 184 ? -15.345 5.469 -30.067 1.00 87.94 184 PRO A CA 1
ATOM 1530 C C . PRO A 1 184 ? -14.426 4.288 -29.731 1.00 87.94 184 PRO A C 1
ATOM 1532 O O . PRO A 1 184 ? -13.396 4.463 -29.075 1.00 87.94 184 PRO A O 1
ATOM 1535 N N . ASP A 1 185 ? -14.870 3.086 -30.096 1.00 79.81 185 ASP A N 1
ATOM 1536 C CA . ASP A 1 185 ? -14.242 1.835 -29.682 1.00 79.81 185 ASP A CA 1
ATOM 1537 C C . ASP A 1 185 ? -12.984 1.548 -30.513 1.00 79.81 185 ASP A C 1
ATOM 1539 O O . ASP A 1 185 ? -12.873 1.938 -31.681 1.00 79.81 185 ASP A O 1
ATOM 1543 N N . GLY A 1 186 ? -12.017 0.872 -29.901 1.00 83.94 186 GLY A N 1
ATOM 1544 C CA . GLY A 1 186 ? -10.755 0.484 -30.525 1.00 83.94 186 GLY A CA 1
ATOM 1545 C C . GLY A 1 186 ? -10.376 -0.940 -30.137 1.00 83.94 186 GLY A C 1
ATOM 1546 O O . GLY A 1 186 ? -10.773 -1.438 -29.087 1.00 83.94 186 GLY A O 1
ATOM 1547 N N . GLU A 1 187 ? -9.592 -1.619 -30.974 1.00 86.31 187 GLU A N 1
ATOM 1548 C CA . GLU A 1 187 ? -9.171 -2.989 -30.676 1.00 86.31 187 GLU A CA 1
ATOM 1549 C C . GLU A 1 187 ? -8.148 -3.016 -29.528 1.00 86.31 187 GLU A C 1
ATOM 1551 O O . GLU A 1 187 ? -7.062 -2.437 -29.617 1.00 86.31 187 GLU A O 1
ATOM 1556 N N . TYR A 1 188 ? -8.478 -3.723 -28.443 1.00 88.50 188 TYR A N 1
ATOM 1557 C CA . TYR A 1 188 ? -7.532 -3.995 -27.363 1.00 88.50 188 TYR A CA 1
ATOM 1558 C C . TYR A 1 188 ? -6.581 -5.129 -27.761 1.00 88.50 188 TYR A C 1
ATOM 1560 O O . TYR A 1 188 ? -6.993 -6.280 -27.919 1.00 88.50 188 TYR A O 1
ATOM 1568 N N . ILE A 1 189 ? -5.289 -4.814 -27.873 1.00 91.94 189 ILE A N 1
ATOM 1569 C CA . ILE A 1 189 ? -4.227 -5.796 -28.107 1.00 91.94 189 ILE A CA 1
ATOM 1570 C C . ILE A 1 189 ? -3.426 -5.955 -26.813 1.00 91.94 189 ILE A C 1
ATOM 1572 O O . ILE A 1 189 ? -2.805 -5.00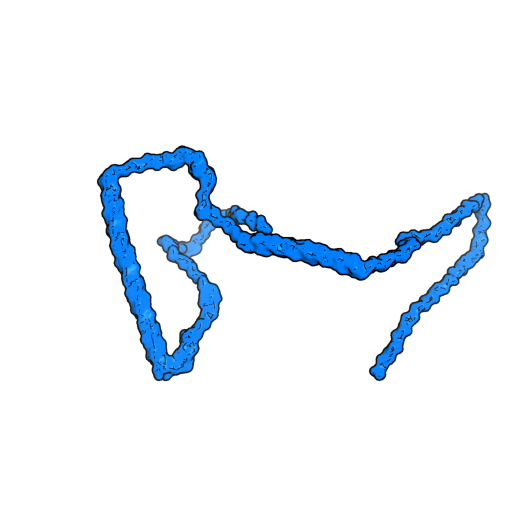7 -26.335 1.00 91.94 189 ILE A O 1
ATOM 1576 N N . ASP A 1 190 ? -3.413 -7.166 -26.255 1.00 91.31 190 ASP A N 1
ATOM 1577 C CA . ASP A 1 190 ? -2.592 -7.490 -25.088 1.00 91.31 190 ASP A CA 1
ATOM 1578 C C . ASP A 1 190 ? -1.114 -7.645 -25.494 1.00 91.31 190 ASP A C 1
ATOM 1580 O O . ASP A 1 190 ? -0.730 -8.606 -26.164 1.00 91.31 190 ASP A O 1
ATOM 1584 N N . ILE A 1 191 ? -0.280 -6.688 -25.077 1.00 92.88 191 ILE A N 1
ATOM 1585 C CA . ILE A 1 191 ? 1.174 -6.652 -25.330 1.00 92.88 191 ILE A CA 1
ATOM 1586 C C . ILE A 1 191 ? 1.949 -7.175 -24.097 1.00 92.88 191 ILE A C 1
ATOM 1588 O O . ILE A 1 191 ? 3.166 -7.015 -23.986 1.00 92.88 191 ILE A O 1
ATOM 1592 N N . SER A 1 192 ? 1.272 -7.810 -23.133 1.00 89.69 192 SER A N 1
ATOM 1593 C CA . SER A 1 192 ? 1.927 -8.336 -21.935 1.00 89.69 192 SER A CA 1
ATOM 1594 C C . SER A 1 192 ? 3.004 -9.374 -22.280 1.00 89.69 192 SER A C 1
ATOM 1596 O O . SER A 1 192 ? 2.812 -10.315 -23.059 1.00 89.69 192 SER A O 1
ATOM 1598 N N . LYS A 1 193 ? 4.192 -9.206 -21.685 1.00 87.94 193 LYS A N 1
ATOM 1599 C CA . LYS A 1 193 ? 5.314 -10.125 -21.895 1.00 87.94 193 LYS A CA 1
ATOM 1600 C C . LYS A 1 193 ? 4.999 -11.477 -21.259 1.00 87.94 193 LYS A C 1
ATOM 1602 O O . LYS A 1 193 ? 4.831 -11.601 -20.044 1.00 87.94 193 LYS A O 1
ATOM 1607 N N . LYS A 1 194 ? 4.959 -1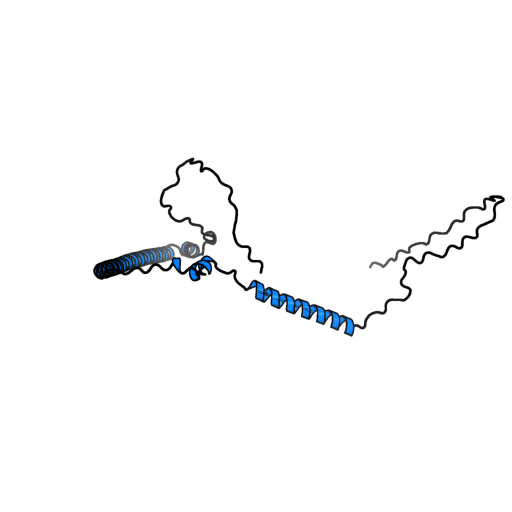2.523 -22.085 1.00 86.81 194 LYS A N 1
ATOM 1608 C CA . LYS A 1 194 ? 4.804 -13.904 -21.619 1.00 86.81 194 LYS A CA 1
ATOM 1609 C C . LYS A 1 194 ? 6.156 -14.450 -21.173 1.00 86.81 194 LYS A C 1
ATOM 1611 O O . LYS A 1 194 ? 6.993 -14.810 -21.992 1.00 86.81 194 LYS A O 1
ATOM 1616 N N . TRP A 1 195 ? 6.346 -14.534 -19.862 1.00 82.00 195 TRP A N 1
ATOM 1617 C CA . TRP A 1 195 ? 7.492 -15.205 -19.255 1.00 82.00 195 TRP A CA 1
ATOM 1618 C C . TRP A 1 195 ? 7.232 -16.714 -19.223 1.00 82.00 195 TRP A C 1
ATOM 1620 O O . TRP A 1 195 ? 6.427 -17.184 -18.417 1.00 82.00 195 TRP A O 1
ATOM 1630 N N . THR A 1 196 ? 7.862 -17.473 -20.120 1.00 75.25 196 THR A N 1
ATOM 1631 C CA . THR A 1 196 ? 7.910 -18.938 -20.020 1.00 75.25 196 THR A CA 1
ATOM 1632 C C . THR A 1 196 ? 9.009 -19.318 -19.036 1.00 75.25 196 THR A C 1
ATOM 1634 O O . THR A 1 196 ? 10.187 -19.151 -19.354 1.00 75.25 196 THR A O 1
ATOM 1637 N N . THR A 1 197 ? 8.620 -19.781 -17.849 1.00 58.84 197 THR A N 1
ATOM 1638 C CA . THR A 1 197 ? 9.514 -20.447 -16.895 1.00 58.84 197 THR A CA 1
ATOM 1639 C C . THR A 1 197 ? 9.827 -21.866 -17.345 1.00 58.84 197 THR A C 1
ATOM 1641 O O . THR A 1 197 ? 8.893 -22.616 -17.706 1.00 58.84 197 THR A O 1
#

Nearest PDB structures (foldseek):
  7nsj-assembly1_Bd  TM=8.592E-01  e=1.265E-08  Sus scrofa
  8oin-assembly1_Bp  TM=8.688E-01  e=4.395E-08  Sus scrofa

InterPro domains:
  IPR019192 Large ribosomal subunit protein mL40 [PF09812] (37-195)
  IPR039145 Large ribosomal subunit protein mL40, metazoa/plants [PTHR13359] (29-196)

pLDDT: mean 83.26, std 17.66, range [32.91, 98.62]

Sequence (197 aa):
MIMFWLKKVVGLAVQTPHSVRNVSSTSPVFVRLTPALLAEPLKKKKKLDPAIVRQREERKRKKIEKQIRRLEKNSKQLKPIDECEVPTEILKDPTRQRVVSLSQETKYQRLEVFKQWSAYRRRQMLRDVQMFDRILYSQQKALDELKLESKELYDEAIKFDENLIPFKCQGPVETPPINNYDSPDGEYIDISKKWTT

Foldseek 3Di:
DDDDDDDDDDDDDDDDDDDDDDDDPDDDDDDDDDPPPVPDPPDDDDDDDPVVVVVVVVVVVVVVVVVVVVVVVVVPDDDDDPVVDDDPVCVPDPVPDDDDDDDPVVVVVVVVVVVVVVVVVVVVVVVVVVVVVVVVVVVVVVLVVCCVVDVVVSVVVPDDDPVVPPDDDDDDDPDDDDPPDDDPDDDDDDPDDDDDD

Solvent-accessible surface area (backbone atoms only — not comparable to full-atom values): 13512 Å² total; per-residue (Å²): 139,83,85,89,82,86,83,85,83,83,86,82,81,89,82,82,84,76,93,74,88,79,88,67,99,63,86,83,78,83,80,82,81,74,81,85,74,82,76,69,73,95,60,84,81,77,82,76,56,70,68,59,54,52,52,53,50,50,53,50,49,55,52,52,51,53,50,49,56,51,50,59,58,49,73,67,58,72,81,83,63,70,90,80,51,80,59,68,68,67,76,72,42,71,88,73,70,76,88,79,86,75,57,69,68,60,51,50,54,50,51,52,51,51,54,52,49,54,53,49,53,51,54,50,52,53,51,53,52,54,50,50,54,51,51,53,50,51,52,50,53,52,50,56,52,39,43,74,76,37,56,69,62,40,65,56,70,72,52,83,67,69,83,59,64,85,76,82,86,81,79,89,67,96,64,82,86,68,86,90,68,80,71,90,81,75,89,86,75,90,79,75,83,82,82,83,125

Secondary structure (DSSP, 8-state):
---------PPPPPPP---------S------------S--SSPPPPPPHHHHHHHHHHHHHHHHHHHHHHHHHTTPPPP-TTTSPPHHHHH-GGG----PPPHHHHHHHHHHHHHHHHHHHHHHHHHHHHHHHHHHHHHHHHHHHHHH-HHHHHHHTS--GGGTT---PPPPSSPPPTT-----------------

Mean predicted aligned error: 15.88 Å